Protein AF-A0A3D5C4G2-F1 (afdb_monomer_lite)

pLDDT: mean 91.42, std 6.19, range [54.5, 97.88]

Secondary structure (DSSP, 8-state):
--SPP-GGG-EEPGGG--EE--SEEEEEEE-TTS-EEEEEEE--SS--GGG-EEEEEETTEEEEEETTTEEEEEESPPPSSSPPPEEEEPPPHHHHEETTEETTSTTHHHHHHHHHHHHHHHHT---SS-HHHHHHHHHHHHHHHHHHHHTS--PSSPPSS--HHHHHHHHTTPPPP-GGGGGS-HHHHHHHHHHHHT-

Radius of gyration: 20.37 Å; chains: 1; bounding box: 54×40×52 Å

Foldseek 3Di:
DPDAKALVQWAQAAQRPGIDGDQWFWDWDADPVRDIDIDTRHDDPDDDLQVDWDWDDDPQWIWICGSVQWIWTFGGDDDPDDDRDTDTDDDDCVGQQAPNAGSPDDCSVVVNVVVQVVVCVVVVHADPPHVVVVLVVVQRVQQRLQCSLVVHHDDPPDDDDDRSSVVSCVVVVHDHHDNVLHHDDCVRNVVVSCVVVVD

Structure (mmCIF, N/CA/C/O backbone):
data_AF-A0A3D5C4G2-F1
#
_entry.id   AF-A0A3D5C4G2-F1
#
loop_
_atom_site.group_PDB
_atom_site.id
_atom_site.type_symbol
_atom_site.label_atom_id
_atom_site.label_alt_id
_atom_site.label_comp_id
_atom_site.label_asym_id
_atom_site.label_entity_id
_atom_site.label_seq_id
_atom_site.pdbx_PDB_ins_code
_atom_site.Cartn_x
_atom_site.Cartn_y
_atom_site.Cartn_z
_atom_site.occupancy
_atom_site.B_iso_or_equiv
_atom_site.auth_seq_id
_atom_site.auth_comp_id
_atom_site.auth_asym_id
_atom_site.auth_atom_id
_atom_site.pdbx_PDB_model_num
ATOM 1 N N . GLY A 1 1 ? -0.147 5.899 22.467 1.00 54.50 1 GLY A N 1
ATOM 2 C CA . GLY A 1 1 ? 0.283 4.767 21.621 1.00 54.50 1 GLY A CA 1
ATOM 3 C C . GLY A 1 1 ? 0.498 3.528 22.468 1.00 54.50 1 GLY A C 1
ATOM 4 O O . GLY A 1 1 ? 0.959 3.665 23.593 1.00 54.50 1 GLY A O 1
ATOM 5 N N . GLY A 1 2 ? 0.132 2.349 21.962 1.00 74.81 2 GLY A N 1
ATOM 6 C CA . GLY A 1 2 ? 0.386 1.066 22.638 1.00 74.81 2 GLY A CA 1
ATOM 7 C C . GLY A 1 2 ? -0.850 0.249 23.022 1.00 74.81 2 GLY A C 1
ATOM 8 O O . GLY A 1 2 ? -0.692 -0.837 23.569 1.00 74.81 2 GLY A O 1
ATOM 9 N N . ARG A 1 3 ? -2.069 0.726 22.733 1.00 89.19 3 ARG A N 1
ATOM 10 C CA . ARG A 1 3 ? -3.275 -0.111 22.822 1.00 89.19 3 ARG A CA 1
ATOM 11 C C . ARG A 1 3 ? -3.668 -0.636 21.436 1.00 89.19 3 ARG A C 1
ATOM 13 O O . ARG A 1 3 ? -3.485 0.106 20.470 1.00 89.19 3 ARG A O 1
ATOM 20 N N . PRO A 1 4 ? -4.219 -1.857 21.332 1.00 91.50 4 PRO A N 1
ATOM 21 C CA . PRO A 1 4 ? -4.800 -2.345 20.087 1.00 91.50 4 PRO A CA 1
ATOM 22 C C . PRO A 1 4 ? -5.893 -1.407 19.562 1.00 91.50 4 PRO A C 1
ATOM 24 O O . PRO A 1 4 ? -6.655 -0.827 20.343 1.00 91.50 4 PRO A O 1
ATOM 27 N N . THR A 1 5 ? -5.969 -1.290 18.238 1.00 93.75 5 THR A N 1
ATOM 28 C CA . THR A 1 5 ? -7.079 -0.633 17.540 1.00 93.75 5 THR A CA 1
ATOM 29 C C . THR A 1 5 ? -8.385 -1.367 17.845 1.00 93.75 5 THR A C 1
ATOM 31 O O . THR A 1 5 ? -8.439 -2.596 17.835 1.00 93.75 5 THR A O 1
ATOM 34 N N . THR A 1 6 ? -9.442 -0.618 18.115 1.00 95.00 6 THR A N 1
ATOM 35 C CA . THR A 1 6 ? -10.789 -1.110 18.428 1.00 95.00 6 THR A CA 1
ATOM 36 C C . THR A 1 6 ? -11.801 -0.544 17.432 1.00 95.00 6 THR A C 1
ATOM 38 O O . THR A 1 6 ? -11.488 0.428 16.745 1.00 95.00 6 THR A O 1
ATOM 41 N N . PRO A 1 7 ? -13.030 -1.084 17.350 1.00 96.56 7 PRO A N 1
ATOM 42 C CA . PRO A 1 7 ? -14.035 -0.536 16.439 1.00 96.56 7 PRO A CA 1
ATOM 43 C C . PRO A 1 7 ? -14.383 0.939 16.701 1.00 96.56 7 PRO A C 1
ATOM 45 O O . PRO A 1 7 ? -14.661 1.672 15.763 1.00 96.56 7 PRO A O 1
ATOM 48 N N . SER A 1 8 ? -14.273 1.423 17.944 1.00 94.75 8 SER A N 1
ATOM 49 C CA . SER A 1 8 ? -14.443 2.850 18.270 1.00 94.75 8 SER A CA 1
ATOM 50 C C . SER A 1 8 ? -13.326 3.761 17.744 1.00 94.75 8 SER A C 1
ATOM 52 O O . SER A 1 8 ? -13.426 4.982 17.844 1.00 94.75 8 SER A O 1
ATOM 54 N N . ASP A 1 9 ? -12.244 3.189 17.210 1.00 94.69 9 ASP A N 1
ATOM 55 C CA . ASP A 1 9 ? -11.166 3.947 16.576 1.00 94.69 9 ASP A CA 1
ATOM 56 C C . ASP A 1 9 ? -11.394 4.185 15.085 1.00 94.69 9 ASP A C 1
ATOM 58 O O . ASP A 1 9 ? -10.654 4.976 14.501 1.00 94.69 9 ASP A O 1
ATOM 62 N N . ILE A 1 10 ? -12.389 3.518 14.493 1.00 96.19 10 ILE A N 1
ATOM 63 C CA . ILE A 1 10 ? -12.728 3.626 13.077 1.00 96.19 10 ILE A CA 1
ATOM 64 C C . ILE A 1 10 ? -13.315 5.011 12.806 1.00 96.19 10 ILE A C 1
ATOM 66 O O . ILE A 1 10 ? -14.236 5.458 13.492 1.00 96.19 10 ILE A O 1
ATOM 70 N N . VAL A 1 11 ? -12.783 5.681 11.789 1.00 95.75 11 VAL A N 1
ATOM 71 C CA . VAL A 1 11 ? -13.214 7.014 11.360 1.00 95.75 11 VAL A CA 1
ATOM 72 C C . VAL A 1 11 ? -13.246 7.101 9.844 1.00 95.75 11 VAL A C 1
ATOM 74 O O . VAL A 1 11 ? -12.581 6.336 9.152 1.00 95.75 11 VAL A O 1
ATOM 77 N N . GLU A 1 12 ? -13.991 8.073 9.332 1.00 96.69 12 GLU A N 1
ATOM 78 C CA . GLU A 1 12 ? -13.927 8.440 7.924 1.00 96.69 12 GLU A CA 1
ATOM 79 C C . GLU A 1 12 ? -12.629 9.227 7.658 1.00 96.69 12 GLU A C 1
ATOM 81 O O . GLU A 1 12 ? -12.345 10.248 8.307 1.00 96.69 12 GLU A O 1
ATOM 86 N N . GLY A 1 13 ? -11.810 8.715 6.740 1.00 95.19 13 GLY A N 1
ATOM 87 C CA . GLY A 1 13 ? -10.544 9.310 6.326 1.00 95.19 13 GLY A CA 1
ATOM 88 C C . GLY A 1 13 ? -10.740 10.538 5.430 1.00 95.19 13 GLY A C 1
ATOM 89 O O . GLY A 1 13 ? -11.779 10.672 4.789 1.00 95.19 13 GLY A O 1
ATOM 90 N N . PRO A 1 14 ? -9.753 11.449 5.361 1.00 95.69 14 PRO A N 1
ATOM 91 C CA . PRO A 1 14 ? -9.846 12.648 4.528 1.00 95.69 14 PRO A CA 1
ATOM 92 C C . PRO A 1 14 ? -9.814 12.298 3.034 1.00 95.69 14 PRO A C 1
ATOM 94 O O . PRO A 1 14 ? -9.476 11.178 2.659 1.00 95.69 14 PRO A O 1
ATOM 97 N N . TYR A 1 15 ? -10.108 13.272 2.170 1.00 94.00 15 TYR A N 1
ATOM 98 C CA . TYR A 1 15 ? -10.053 13.126 0.704 1.00 94.00 15 TYR A CA 1
ATOM 99 C C . TYR A 1 15 ? -10.904 11.986 0.115 1.00 94.00 15 TYR A C 1
ATOM 101 O O . TYR A 1 15 ? -10.606 11.502 -0.977 1.00 94.00 15 TYR A O 1
ATOM 109 N N . GLY A 1 16 ? -11.948 11.538 0.811 1.00 93.12 16 GLY A N 1
ATOM 110 C CA . GLY A 1 16 ? -12.748 10.401 0.354 1.00 93.12 16 GLY A CA 1
ATOM 111 C C . GLY A 1 16 ? -12.022 9.057 0.421 1.00 93.12 16 GLY A C 1
ATOM 112 O O . GLY A 1 16 ? -12.381 8.149 -0.322 1.00 93.12 16 GLY A O 1
ATOM 113 N N . PHE A 1 17 ? -11.015 8.907 1.289 1.00 91.31 17 PHE A N 1
ATOM 114 C CA . PHE A 1 17 ? -10.296 7.637 1.469 1.00 91.31 17 PHE A CA 1
ATOM 115 C C . PHE A 1 17 ? -11.156 6.503 2.045 1.00 91.31 17 PHE A C 1
ATOM 117 O O . PHE A 1 17 ? -10.719 5.354 2.035 1.00 91.31 17 PHE A O 1
ATOM 124 N N . GLY A 1 18 ? -12.369 6.798 2.514 1.00 94.06 18 GLY A N 1
ATOM 125 C CA . GLY A 1 18 ? -13.241 5.820 3.147 1.00 94.06 18 GLY A CA 1
ATOM 126 C C . GLY A 1 18 ? -12.872 5.587 4.609 1.00 94.06 18 GLY A C 1
ATOM 127 O O . GLY A 1 18 ? -12.157 6.374 5.236 1.00 94.06 18 GLY A O 1
ATOM 128 N N . LEU A 1 19 ? -13.364 4.480 5.162 1.00 95.88 19 LEU A N 1
ATOM 129 C CA . LEU A 1 19 ? -13.107 4.116 6.549 1.00 95.88 19 LEU A CA 1
ATOM 130 C C . LEU A 1 19 ? -11.636 3.756 6.753 1.00 95.88 19 LEU A C 1
ATOM 132 O O . LEU A 1 19 ? -11.076 2.937 6.027 1.00 95.88 19 LEU A O 1
ATOM 136 N N . ILE A 1 20 ? -11.041 4.311 7.803 1.00 94.69 20 ILE A N 1
ATOM 137 C CA . ILE A 1 20 ? -9.679 4.006 8.236 1.00 94.69 20 ILE A CA 1
ATOM 138 C C . ILE A 1 20 ? -9.654 3.718 9.735 1.00 94.69 20 ILE A C 1
ATOM 140 O O . ILE A 1 20 ? -10.505 4.186 10.496 1.00 94.69 20 ILE A O 1
ATOM 144 N N . ALA A 1 21 ? -8.662 2.945 10.173 1.00 93.81 21 ALA A N 1
ATOM 145 C CA . ALA A 1 21 ? -8.437 2.676 11.585 1.00 93.81 21 ALA A CA 1
ATOM 146 C C . ALA A 1 21 ? -6.974 2.337 11.865 1.00 93.81 21 ALA A C 1
ATOM 148 O O . ALA A 1 21 ? -6.358 1.546 11.146 1.00 93.81 21 ALA A O 1
ATOM 149 N N . GLY A 1 22 ? -6.466 2.868 12.976 1.00 90.00 22 GLY A N 1
ATOM 150 C CA . GLY A 1 22 ? -5.092 2.660 13.412 1.00 90.00 22 GLY A CA 1
ATOM 151 C C . GLY A 1 22 ? -4.093 3.584 12.713 1.00 90.00 22 GLY A C 1
ATOM 152 O O . GLY A 1 22 ? -4.253 3.986 11.569 1.00 90.00 22 GLY A O 1
ATOM 153 N N . GLU A 1 23 ? -3.037 3.917 13.444 1.00 88.19 23 GLU A N 1
ATOM 154 C CA . GLU A 1 23 ? -1.950 4.802 13.000 1.00 88.19 23 GLU A CA 1
ATOM 155 C C . GLU A 1 23 ? -0.581 4.095 13.029 1.00 88.19 23 GLU A C 1
ATOM 157 O O . GLU A 1 23 ? 0.443 4.687 12.707 1.00 88.19 23 GLU A O 1
ATOM 162 N N . ASN A 1 24 ? -0.558 2.824 13.444 1.00 91.62 24 ASN A N 1
ATOM 163 C CA . ASN A 1 24 ? 0.613 1.953 13.447 1.00 91.62 24 ASN A CA 1
ATOM 164 C C . ASN A 1 24 ? 0.179 0.548 13.027 1.00 91.62 24 ASN A C 1
ATOM 166 O O . ASN A 1 24 ? -0.276 -0.237 13.858 1.00 91.62 24 ASN A O 1
ATOM 170 N N . ILE A 1 25 ? 0.271 0.263 11.732 1.00 93.44 25 ILE A N 1
ATOM 171 C CA . ILE A 1 25 ? -0.125 -1.013 11.136 1.00 93.44 25 ILE A CA 1
ATOM 172 C C . ILE A 1 25 ? 1.141 -1.785 10.774 1.00 93.44 25 ILE A C 1
ATOM 174 O O . ILE A 1 25 ? 2.012 -1.258 10.086 1.00 93.44 25 ILE A O 1
ATOM 178 N N . SER A 1 26 ? 1.222 -3.035 11.222 1.00 95.56 26 SER A N 1
ATOM 179 C CA . SER A 1 26 ? 2.202 -4.015 10.756 1.00 95.56 26 SER A CA 1
ATOM 180 C C . SER A 1 26 ? 1.443 -5.240 10.271 1.00 95.56 26 SER A C 1
ATOM 182 O O . SER A 1 26 ? 0.673 -5.823 11.034 1.00 95.56 26 SER A O 1
ATOM 184 N N . ALA A 1 27 ? 1.654 -5.623 9.017 1.00 97.06 27 ALA A N 1
ATOM 185 C CA . ALA A 1 27 ? 1.026 -6.785 8.402 1.00 97.06 27 ALA A CA 1
ATOM 186 C C . ALA A 1 27 ? 2.086 -7.688 7.768 1.00 97.06 27 ALA A C 1
ATOM 188 O O . ALA A 1 27 ? 3.071 -7.207 7.204 1.00 97.06 27 ALA A O 1
ATOM 189 N N . ILE A 1 28 ? 1.871 -8.998 7.871 1.00 97.88 28 ILE A N 1
ATOM 190 C CA . ILE A 1 28 ? 2.697 -10.020 7.230 1.00 97.88 28 ILE A CA 1
ATOM 191 C C . ILE A 1 28 ? 1.797 -10.767 6.254 1.00 97.88 28 ILE A C 1
ATOM 193 O O . ILE A 1 28 ? 0.752 -11.280 6.653 1.00 97.88 28 ILE A O 1
ATOM 197 N N . TYR 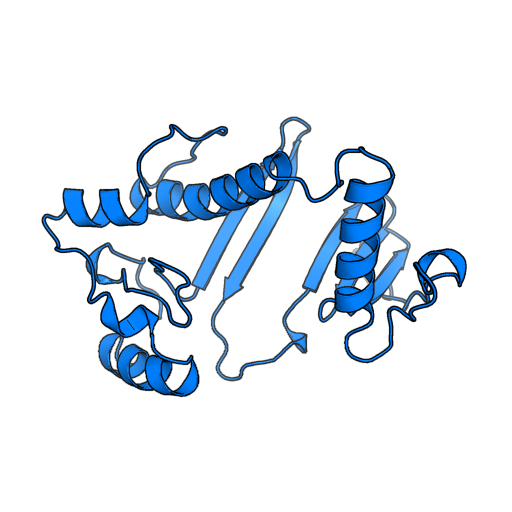A 1 29 ? 2.217 -10.834 4.997 1.00 97.69 29 TYR A N 1
ATOM 198 C CA . TYR A 1 29 ? 1.550 -11.591 3.945 1.00 97.69 29 TYR A CA 1
ATOM 199 C C . TYR A 1 29 ? 2.456 -12.736 3.510 1.00 97.69 29 TYR A C 1
ATOM 201 O O . TYR A 1 29 ? 3.649 -12.529 3.292 1.00 97.69 29 TYR A O 1
ATOM 209 N N . GLU A 1 30 ? 1.885 -13.928 3.387 1.00 96.81 30 GLU A N 1
ATOM 210 C CA . GLU A 1 30 ? 2.545 -15.122 2.860 1.00 96.81 30 GLU A CA 1
ATOM 211 C C . GLU A 1 30 ? 1.975 -15.408 1.468 1.00 96.81 30 GLU A C 1
ATOM 213 O O . GLU A 1 30 ? 0.756 -15.408 1.289 1.00 96.81 30 GLU A O 1
ATOM 218 N N . PHE A 1 31 ? 2.855 -15.630 0.497 1.00 95.06 31 PHE A N 1
ATOM 219 C CA . PHE A 1 31 ? 2.503 -16.022 -0.865 1.00 95.06 31 PHE A CA 1
ATOM 220 C C . PHE A 1 31 ? 2.613 -17.545 -1.017 1.00 95.06 31 PHE A C 1
ATOM 222 O O . PHE A 1 31 ? 3.379 -18.192 -0.303 1.00 95.06 31 PHE A O 1
ATOM 229 N N . ASP A 1 32 ? 1.892 -18.119 -1.985 1.00 94.25 32 ASP A N 1
ATOM 230 C CA . ASP A 1 32 ? 1.804 -19.576 -2.208 1.00 94.25 32 ASP A CA 1
ATOM 231 C C . ASP A 1 32 ? 3.160 -20.267 -2.453 1.00 94.25 32 ASP A C 1
ATOM 233 O O . ASP A 1 32 ? 3.300 -21.480 -2.295 1.00 94.25 32 ASP A O 1
ATOM 237 N N . ASP A 1 33 ? 4.171 -19.498 -2.844 1.00 95.12 33 ASP A N 1
ATOM 238 C CA . ASP A 1 33 ? 5.537 -19.948 -3.105 1.00 95.12 33 ASP A CA 1
ATOM 239 C C . ASP A 1 33 ? 6.484 -19.794 -1.896 1.00 95.12 33 ASP A C 1
ATOM 241 O O . ASP A 1 33 ? 7.696 -19.991 -2.025 1.00 95.12 33 ASP A O 1
ATOM 245 N N . GLY A 1 34 ? 5.945 -19.445 -0.725 1.00 93.81 34 GLY A N 1
ATOM 246 C CA . GLY A 1 34 ? 6.683 -19.263 0.526 1.00 93.81 34 GLY A CA 1
ATOM 247 C C . GLY A 1 34 ? 7.379 -17.906 0.664 1.00 93.81 34 GLY A C 1
ATOM 248 O O . GLY A 1 34 ? 8.086 -17.676 1.654 1.00 93.81 34 GLY A O 1
ATOM 249 N N . ARG A 1 35 ? 7.211 -16.986 -0.295 1.00 95.75 35 ARG A N 1
ATOM 250 C CA . ARG A 1 35 ? 7.675 -15.601 -0.147 1.00 95.75 35 ARG A CA 1
ATOM 251 C C . ARG A 1 35 ? 6.817 -14.866 0.875 1.00 95.75 35 ARG A C 1
ATOM 253 O O . ARG A 1 35 ? 5.643 -15.165 1.064 1.00 95.75 35 ARG A O 1
ATOM 260 N N . HIS A 1 36 ? 7.423 -13.878 1.524 1.00 96.50 36 HIS A N 1
ATOM 261 C CA . HIS A 1 36 ? 6.757 -13.060 2.528 1.00 96.50 36 HIS A CA 1
ATOM 262 C C . HIS A 1 36 ? 6.882 -11.581 2.179 1.00 96.50 36 HIS A C 1
ATOM 264 O O . HIS A 1 36 ? 7.959 -11.124 1.790 1.00 96.50 36 HIS A O 1
ATOM 270 N N . ALA A 1 37 ? 5.803 -10.829 2.377 1.00 96.62 37 ALA A N 1
ATOM 271 C CA . ALA A 1 37 ? 5.830 -9.373 2.395 1.00 96.62 37 ALA A CA 1
ATOM 272 C C . ALA A 1 37 ? 5.526 -8.869 3.805 1.00 96.62 37 ALA A C 1
ATOM 274 O O . ALA A 1 37 ? 4.573 -9.307 4.448 1.00 96.62 37 ALA A O 1
ATOM 275 N N . PHE A 1 38 ? 6.332 -7.917 4.263 1.00 97.25 38 PHE A N 1
ATOM 276 C CA . PHE A 1 38 ? 6.135 -7.207 5.520 1.00 97.25 38 PHE A CA 1
ATOM 277 C C . PHE A 1 38 ? 5.750 -5.771 5.176 1.00 97.25 38 PHE A C 1
ATOM 279 O O . PHE A 1 38 ? 6.530 -5.062 4.541 1.00 97.25 38 PHE A O 1
ATOM 286 N N . ALA A 1 39 ? 4.543 -5.360 5.554 1.00 96.06 39 ALA A N 1
ATOM 287 C CA . ALA A 1 39 ? 4.046 -4.010 5.322 1.00 96.06 39 ALA A CA 1
ATOM 288 C C . ALA A 1 39 ? 3.951 -3.255 6.649 1.00 96.06 39 ALA A C 1
ATOM 290 O O . ALA A 1 39 ? 3.315 -3.729 7.593 1.00 96.06 39 ALA A O 1
ATOM 291 N N . GLU A 1 40 ? 4.568 -2.076 6.708 1.00 95.00 40 GLU A N 1
ATOM 292 C CA . GLU A 1 40 ? 4.609 -1.230 7.900 1.00 95.00 40 GLU A CA 1
ATOM 293 C C . GLU A 1 40 ? 4.141 0.188 7.567 1.00 95.00 40 GLU A C 1
ATOM 295 O O . GLU A 1 40 ? 4.757 0.901 6.776 1.00 95.00 40 GLU A O 1
ATOM 300 N N . PHE A 1 41 ? 3.059 0.612 8.216 1.00 92.00 41 PHE A N 1
ATOM 301 C CA . PHE A 1 41 ? 2.508 1.961 8.123 1.00 92.00 41 PHE A CA 1
ATOM 302 C C . PHE A 1 41 ? 2.466 2.552 9.526 1.00 92.00 41 PHE A C 1
ATOM 304 O O . PHE A 1 41 ? 1.492 2.384 10.261 1.00 92.00 41 PHE A O 1
ATOM 311 N N . HIS A 1 42 ? 3.565 3.181 9.940 1.00 90.94 42 HIS A N 1
ATOM 312 C CA . HIS A 1 42 ? 3.721 3.705 11.298 1.00 90.94 42 HIS A CA 1
ATOM 313 C C . HIS A 1 42 ? 3.771 5.221 11.301 1.00 90.94 42 HIS A C 1
ATOM 315 O O . HIS A 1 42 ? 4.580 5.835 10.596 1.00 90.94 42 HIS A O 1
ATOM 321 N N . ARG A 1 43 ? 2.941 5.826 12.149 1.00 86.00 43 ARG A N 1
ATOM 322 C CA . ARG A 1 43 ? 2.945 7.263 12.386 1.00 86.00 43 ARG A CA 1
ATOM 323 C C . ARG A 1 43 ? 4.316 7.705 12.882 1.00 86.00 43 ARG A C 1
ATOM 325 O O . ARG A 1 43 ? 4.917 7.116 13.780 1.00 86.00 43 ARG A O 1
ATOM 332 N N . ARG A 1 44 ? 4.781 8.814 12.318 1.00 85.81 44 ARG A N 1
ATOM 333 C CA . ARG A 1 44 ? 5.977 9.536 12.753 1.00 85.81 44 ARG A CA 1
ATOM 334 C C . ARG A 1 44 ? 5.576 10.904 13.295 1.00 85.81 44 ARG A C 1
ATOM 336 O O . ARG A 1 44 ? 4.489 11.398 13.002 1.00 85.81 44 ARG A O 1
ATOM 343 N N . SER A 1 45 ? 6.454 11.506 14.094 1.00 82.94 45 SER A N 1
ATOM 344 C CA . SER A 1 45 ? 6.270 12.878 14.583 1.00 82.94 45 SER A CA 1
ATOM 345 C C . SER A 1 45 ? 6.267 13.898 13.445 1.00 82.94 45 SER A C 1
ATOM 347 O O . SER A 1 45 ? 5.607 14.924 13.548 1.00 82.94 45 SER A O 1
ATOM 349 N N . GLU A 1 46 ? 6.978 13.595 12.357 1.00 83.44 46 GLU A N 1
ATOM 350 C CA . GLU A 1 46 ? 7.108 14.454 11.187 1.00 83.44 46 GLU A CA 1
ATOM 351 C C . GLU A 1 46 ? 6.807 13.664 9.905 1.00 83.44 46 GLU A C 1
ATOM 353 O O . GLU A 1 46 ? 7.334 12.556 9.730 1.00 83.44 46 GLU A O 1
ATOM 358 N N . PRO A 1 47 ? 5.978 14.205 8.993 1.00 80.12 47 PRO A N 1
ATOM 359 C CA . PRO A 1 47 ? 5.758 13.601 7.688 1.00 80.12 47 PRO A CA 1
ATOM 360 C C . PRO A 1 47 ? 7.018 13.738 6.826 1.00 80.12 47 PRO A C 1
ATOM 362 O O . PRO A 1 47 ? 7.592 14.819 6.712 1.00 80.12 47 PRO A O 1
ATOM 365 N N . SER A 1 48 ? 7.444 12.648 6.189 1.00 84.44 48 SER A N 1
ATOM 366 C CA . SER A 1 48 ? 8.562 12.674 5.243 1.00 84.44 48 SER A CA 1
ATOM 367 C C . SER A 1 48 ? 8.474 11.520 4.252 1.00 84.44 48 SER A C 1
ATOM 369 O O . SER A 1 48 ? 8.249 10.372 4.638 1.00 84.44 48 SER A O 1
ATOM 371 N N . SER A 1 49 ? 8.713 11.819 2.974 1.00 82.94 49 SER A N 1
ATOM 372 C CA . SER A 1 49 ? 8.870 10.809 1.923 1.00 82.94 49 SER A CA 1
ATOM 373 C C . SER A 1 49 ? 10.138 9.972 2.100 1.00 82.94 49 SER A C 1
ATOM 375 O O . SER A 1 49 ? 10.208 8.863 1.583 1.00 82.94 49 SER A O 1
ATOM 377 N N . GLY A 1 50 ? 11.113 10.448 2.884 1.00 87.62 50 GLY A N 1
ATOM 378 C CA . GLY A 1 50 ? 12.334 9.707 3.203 1.00 87.62 50 GLY A CA 1
ATOM 379 C C . GLY A 1 50 ? 12.106 8.460 4.063 1.00 87.62 50 GLY A C 1
ATOM 380 O O . GLY A 1 50 ? 13.029 7.665 4.229 1.00 87.62 50 GLY A O 1
ATOM 381 N N . TRP A 1 51 ? 10.896 8.267 4.598 1.00 87.75 51 TRP A N 1
ATOM 382 C CA . TRP A 1 51 ? 10.501 7.038 5.291 1.00 87.75 51 TRP A CA 1
ATOM 383 C C . TRP A 1 51 ? 9.853 6.008 4.366 1.00 87.75 51 TRP A C 1
ATOM 385 O O . TRP A 1 51 ? 9.755 4.842 4.742 1.00 87.75 51 TRP A O 1
ATOM 395 N N . VAL A 1 52 ? 9.441 6.408 3.162 1.00 90.94 52 VAL A N 1
ATOM 396 C CA . VAL A 1 52 ? 8.778 5.523 2.203 1.00 90.94 52 VAL A CA 1
ATOM 397 C C . VAL A 1 52 ? 9.836 4.709 1.478 1.00 90.94 52 VAL A C 1
ATOM 399 O O . VAL A 1 52 ? 10.707 5.265 0.809 1.00 90.94 52 VAL A O 1
ATOM 402 N N . HIS A 1 53 ? 9.775 3.391 1.620 1.00 93.50 53 HIS A N 1
ATOM 403 C CA . HIS A 1 53 ? 10.660 2.499 0.894 1.00 93.50 53 HIS A CA 1
ATOM 404 C C . HIS A 1 53 ? 10.029 1.131 0.666 1.00 93.50 53 HIS A C 1
ATOM 406 O O . HIS A 1 53 ? 9.320 0.614 1.526 1.00 93.50 53 HIS A O 1
ATOM 412 N N . VAL A 1 54 ? 10.353 0.526 -0.474 1.00 95.81 54 VAL A N 1
ATOM 413 C CA . VAL A 1 54 ? 10.076 -0.885 -0.760 1.00 95.81 54 VAL A CA 1
ATOM 414 C C . VAL A 1 54 ? 11.411 -1.603 -0.833 1.00 95.81 54 VAL A C 1
ATOM 416 O O . VAL A 1 54 ? 12.283 -1.201 -1.603 1.00 95.81 54 VAL A O 1
ATOM 419 N N . LYS A 1 55 ? 11.583 -2.654 -0.029 1.00 95.50 55 LYS A N 1
ATOM 420 C CA . LYS A 1 55 ? 12.790 -3.485 -0.031 1.00 95.50 55 LYS A CA 1
ATOM 421 C C . LYS A 1 55 ? 12.449 -4.898 -0.468 1.00 95.50 55 LYS A C 1
ATOM 423 O O . LYS A 1 55 ? 11.531 -5.506 0.073 1.00 95.50 55 LYS A O 1
ATOM 428 N N . ILE A 1 56 ? 13.220 -5.415 -1.416 1.00 95.81 56 ILE A N 1
ATOM 429 C CA . ILE A 1 56 ? 13.093 -6.781 -1.924 1.00 95.81 56 ILE A CA 1
ATOM 430 C C . ILE A 1 56 ? 14.409 -7.488 -1.640 1.00 95.81 56 ILE A C 1
ATOM 432 O O . ILE A 1 56 ? 15.461 -7.033 -2.085 1.00 95.81 56 ILE A O 1
ATOM 436 N N . TYR A 1 57 ? 14.350 -8.591 -0.902 1.00 94.44 57 TYR A N 1
ATOM 437 C CA . TYR A 1 57 ? 15.514 -9.396 -0.547 1.00 94.44 57 TYR A CA 1
ATOM 438 C C . TYR A 1 57 ? 15.508 -10.691 -1.355 1.00 94.44 57 TYR A C 1
ATOM 440 O O . TYR A 1 57 ? 14.496 -11.390 -1.408 1.00 94.44 57 TYR A O 1
ATOM 448 N N . GLY A 1 58 ? 16.639 -10.998 -1.983 1.00 92.75 58 GLY A N 1
ATOM 449 C CA . GLY A 1 58 ? 16.867 -12.233 -2.724 1.00 92.75 58 GLY A CA 1
ATOM 450 C C . GLY A 1 58 ? 18.107 -12.967 -2.223 1.00 92.75 58 GLY A C 1
ATOM 451 O O . GLY A 1 58 ? 18.793 -12.527 -1.302 1.00 92.75 58 GLY A O 1
ATOM 452 N N . GLU A 1 59 ? 18.416 -14.096 -2.856 1.00 91.00 59 GLU A N 1
ATOM 453 C CA . GLU A 1 59 ? 19.553 -14.939 -2.460 1.00 91.00 59 GLU A CA 1
ATOM 454 C C . GLU A 1 59 ? 20.918 -14.279 -2.707 1.00 91.00 59 GLU A C 1
ATOM 456 O O . GLU A 1 59 ? 21.880 -14.574 -1.994 1.00 91.00 59 GLU A O 1
ATOM 461 N N . ASP A 1 60 ? 20.999 -13.373 -3.685 1.00 92.31 60 ASP A N 1
ATOM 462 C CA . ASP A 1 60 ? 22.250 -12.754 -4.144 1.00 92.31 60 ASP A CA 1
ATOM 463 C C . ASP A 1 60 ? 22.363 -11.263 -3.796 1.00 92.31 60 ASP A C 1
ATOM 465 O O . ASP A 1 60 ? 23.328 -10.594 -4.177 1.00 92.31 60 ASP A O 1
ATOM 469 N N . GLY A 1 61 ? 21.387 -10.712 -3.075 1.00 94.06 61 GLY A N 1
ATOM 470 C CA . GLY A 1 61 ? 21.365 -9.287 -2.782 1.00 94.06 61 GLY A CA 1
ATOM 471 C C . GLY A 1 61 ? 19.996 -8.752 -2.402 1.00 94.06 61 GLY A C 1
ATOM 472 O O . GLY A 1 61 ? 19.093 -9.494 -2.018 1.00 94.06 61 GLY A O 1
ATOM 473 N N . ALA A 1 62 ? 19.855 -7.435 -2.503 1.00 95.06 62 ALA A N 1
ATOM 474 C CA . ALA A 1 62 ? 18.601 -6.751 -2.238 1.00 95.06 62 ALA A CA 1
ATOM 475 C C . ALA A 1 62 ? 18.424 -5.510 -3.123 1.00 95.06 62 ALA A C 1
ATOM 477 O O . ALA A 1 62 ? 19.396 -4.884 -3.550 1.00 95.06 62 ALA A O 1
ATOM 478 N N . LEU A 1 63 ? 17.166 -5.150 -3.366 1.00 96.06 63 LEU A N 1
ATOM 479 C CA . LEU A 1 63 ? 16.748 -3.911 -4.018 1.00 96.06 63 LEU A CA 1
ATOM 480 C C . LEU A 1 63 ? 16.037 -3.026 -2.996 1.00 96.06 63 LEU A C 1
ATOM 482 O O . LEU A 1 63 ? 15.323 -3.529 -2.129 1.00 96.06 63 LEU A O 1
ATOM 486 N N . CYS A 1 64 ? 16.208 -1.714 -3.112 1.00 96.19 64 CYS A N 1
ATOM 487 C CA . CYS A 1 64 ? 15.486 -0.730 -2.318 1.00 96.19 64 CYS A CA 1
ATOM 488 C C . CYS A 1 64 ? 15.011 0.397 -3.233 1.00 96.19 64 CYS A C 1
ATOM 490 O O . CYS A 1 64 ? 15.828 1.171 -3.729 1.00 96.19 64 CYS A O 1
ATOM 492 N N . LEU A 1 65 ? 13.698 0.496 -3.435 1.00 94.75 65 LEU A N 1
ATOM 493 C CA . LEU A 1 65 ? 13.077 1.689 -3.998 1.00 94.75 65 LEU A CA 1
ATOM 494 C C . LEU A 1 65 ? 12.868 2.674 -2.848 1.00 94.75 65 LEU A C 1
ATOM 496 O O . LEU A 1 65 ? 11.926 2.542 -2.067 1.00 94.75 65 LEU A O 1
ATOM 500 N N . TYR A 1 66 ? 13.792 3.614 -2.707 1.00 93.25 66 TYR A N 1
ATOM 501 C CA . TYR A 1 66 ? 13.760 4.672 -1.706 1.00 93.25 66 TYR A CA 1
ATOM 502 C C . TYR A 1 66 ? 12.893 5.829 -2.194 1.00 93.25 66 TYR A C 1
ATOM 504 O O . TYR A 1 66 ? 12.880 6.099 -3.390 1.00 93.25 66 TYR A O 1
ATOM 512 N N . ASN A 1 67 ? 12.156 6.478 -1.285 1.00 90.00 67 ASN A N 1
ATOM 513 C CA . ASN A 1 67 ? 11.283 7.638 -1.518 1.00 90.00 67 ASN A CA 1
ATOM 514 C C . ASN A 1 67 ? 10.331 7.525 -2.728 1.00 90.00 67 ASN A C 1
ATOM 516 O O . ASN A 1 67 ? 9.857 8.536 -3.244 1.00 90.00 67 ASN A O 1
ATOM 520 N N . SER A 1 68 ? 10.017 6.292 -3.142 1.00 85.38 68 SER A N 1
ATOM 521 C CA . SER A 1 68 ? 9.270 5.954 -4.365 1.00 85.38 68 SER A CA 1
ATOM 522 C C . SER A 1 68 ? 9.919 6.435 -5.672 1.00 85.38 68 SER A C 1
ATOM 524 O O . SER A 1 68 ? 9.227 6.569 -6.676 1.00 85.38 68 SER A O 1
ATOM 526 N N . ARG A 1 69 ? 11.231 6.712 -5.686 1.00 87.69 69 ARG A N 1
ATOM 527 C CA . ARG A 1 69 ? 11.924 7.253 -6.869 1.00 87.69 69 ARG A CA 1
ATOM 528 C C . ARG A 1 69 ? 13.324 6.689 -7.065 1.00 87.69 69 ARG A C 1
ATOM 530 O O . ARG A 1 69 ? 13.679 6.318 -8.177 1.00 87.69 69 ARG A O 1
ATOM 537 N N . GLU A 1 70 ? 14.147 6.656 -6.027 1.00 91.81 70 GLU A N 1
ATOM 538 C CA . GLU A 1 70 ? 15.554 6.275 -6.167 1.00 91.81 70 GLU A CA 1
ATOM 539 C C . GLU A 1 70 ? 15.735 4.770 -5.976 1.00 91.81 70 GLU A C 1
ATOM 541 O O . GLU A 1 70 ? 15.338 4.214 -4.953 1.00 91.81 70 GLU A O 1
ATOM 546 N N . LEU A 1 71 ? 16.361 4.105 -6.949 1.00 94.88 71 LEU A N 1
ATOM 547 C CA . LEU A 1 71 ? 16.674 2.685 -6.856 1.00 94.88 71 LEU A CA 1
ATOM 548 C C . LEU A 1 71 ? 18.075 2.496 -6.274 1.00 94.88 71 LEU A C 1
ATOM 550 O O . LEU A 1 71 ? 19.051 3.062 -6.761 1.00 94.88 71 LEU A O 1
ATOM 554 N N . PHE A 1 72 ? 18.175 1.661 -5.248 1.00 96.12 72 PHE A N 1
ATOM 555 C CA . PHE A 1 72 ? 19.436 1.215 -4.675 1.00 96.12 72 PHE A CA 1
ATOM 556 C C . PHE A 1 72 ? 19.544 -0.301 -4.777 1.00 96.12 72 PHE A C 1
ATOM 558 O O . PHE A 1 72 ? 18.568 -1.023 -4.562 1.00 96.12 72 PHE A O 1
ATOM 565 N N . ILE A 1 73 ? 20.747 -0.779 -5.073 1.00 96.12 73 ILE A N 1
ATOM 566 C CA . ILE A 1 73 ? 21.068 -2.199 -5.170 1.00 96.12 73 ILE A CA 1
ATOM 567 C C . ILE A 1 73 ? 22.151 -2.520 -4.153 1.00 96.12 73 ILE A C 1
ATOM 569 O O . ILE A 1 73 ? 23.182 -1.852 -4.084 1.00 96.12 73 ILE A O 1
ATOM 573 N N . ARG A 1 74 ? 21.924 -3.584 -3.394 1.00 94.00 74 ARG A N 1
ATOM 574 C CA . ARG A 1 74 ? 22.927 -4.227 -2.553 1.00 94.00 74 ARG A CA 1
ATOM 575 C C . ARG A 1 74 ? 23.311 -5.551 -3.194 1.00 94.00 74 ARG A C 1
ATOM 577 O O . ARG A 1 74 ? 22.455 -6.421 -3.348 1.00 94.00 74 ARG A O 1
ATOM 584 N N . ARG A 1 75 ? 24.582 -5.711 -3.562 1.00 93.62 75 ARG A N 1
ATOM 585 C CA . ARG A 1 75 ? 25.112 -6.950 -4.154 1.00 93.62 75 ARG A CA 1
ATOM 586 C C . ARG A 1 75 ? 25.791 -7.779 -3.074 1.00 93.62 75 ARG A C 1
ATOM 588 O O . ARG A 1 75 ? 26.718 -7.290 -2.440 1.00 93.62 75 ARG A O 1
ATOM 595 N N . GLY A 1 76 ? 25.361 -9.023 -2.899 1.00 88.75 76 GLY A N 1
ATOM 596 C CA . GLY A 1 76 ? 25.872 -9.915 -1.862 1.00 88.75 76 GLY A CA 1
ATOM 597 C C . GLY A 1 76 ? 24.922 -10.085 -0.675 1.00 88.75 76 GLY A C 1
ATOM 598 O O . GLY A 1 76 ? 23.974 -9.321 -0.464 1.00 88.75 76 GLY A O 1
ATOM 599 N N . ARG A 1 77 ? 25.180 -11.152 0.082 1.00 83.88 77 ARG A N 1
ATOM 600 C CA . ARG A 1 77 ? 24.418 -11.545 1.274 1.00 83.88 77 ARG A CA 1
ATOM 601 C C . ARG A 1 77 ? 24.871 -10.741 2.485 1.00 83.88 77 ARG A C 1
ATOM 603 O O . ARG A 1 77 ? 25.995 -10.258 2.502 1.00 83.88 77 ARG A O 1
ATOM 610 N N . ASP A 1 78 ? 24.013 -10.644 3.499 1.00 75.38 78 ASP A N 1
ATOM 611 C CA . ASP A 1 78 ? 24.403 -10.061 4.783 1.00 75.38 78 ASP A CA 1
ATOM 612 C C . ASP A 1 78 ? 25.610 -10.809 5.365 1.00 75.38 78 ASP A C 1
ATOM 614 O O . ASP A 1 78 ? 25.612 -12.041 5.461 1.00 75.38 78 ASP A O 1
ATOM 618 N N . GLU A 1 79 ? 26.643 -10.057 5.735 1.00 73.56 79 GLU A N 1
ATOM 619 C CA . GLU A 1 79 ? 27.819 -10.589 6.411 1.00 73.56 79 GLU A CA 1
ATOM 620 C C . GLU A 1 79 ? 27.622 -10.495 7.927 1.00 73.56 79 GLU A C 1
ATOM 622 O O . GLU A 1 79 ? 27.007 -9.567 8.447 1.00 73.56 79 GLU A O 1
ATOM 627 N N . VAL A 1 80 ? 28.155 -11.469 8.669 1.00 73.75 80 VAL A N 1
ATOM 628 C CA . VAL A 1 80 ? 28.090 -11.460 10.144 1.00 73.75 80 VAL A CA 1
ATOM 629 C C . VAL A 1 80 ? 28.875 -10.273 10.725 1.00 73.75 80 VAL A C 1
ATOM 631 O O . VAL A 1 80 ? 28.597 -9.829 11.838 1.00 73.75 80 VAL A O 1
ATOM 634 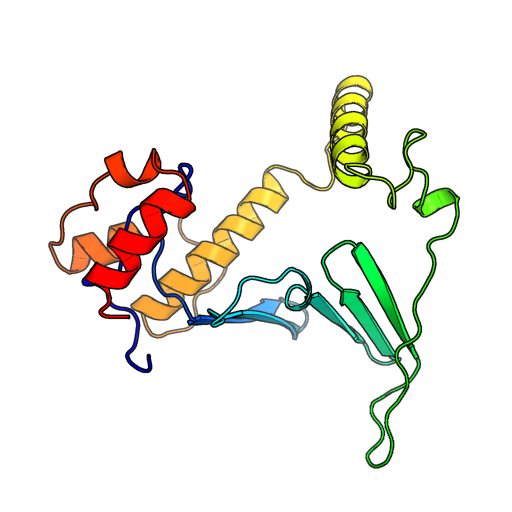N N . VAL A 1 81 ? 29.862 -9.760 9.982 1.00 70.75 81 VAL A N 1
ATOM 635 C CA . VAL A 1 81 ? 30.692 -8.611 10.352 1.00 70.75 81 VAL A CA 1
ATOM 636 C C . VAL A 1 81 ? 30.902 -7.735 9.121 1.00 70.75 81 VAL A C 1
ATOM 638 O O . VAL A 1 81 ? 31.494 -8.195 8.154 1.00 70.75 81 VAL A O 1
ATOM 641 N N . GLY A 1 82 ? 30.501 -6.467 9.210 1.00 65.94 82 G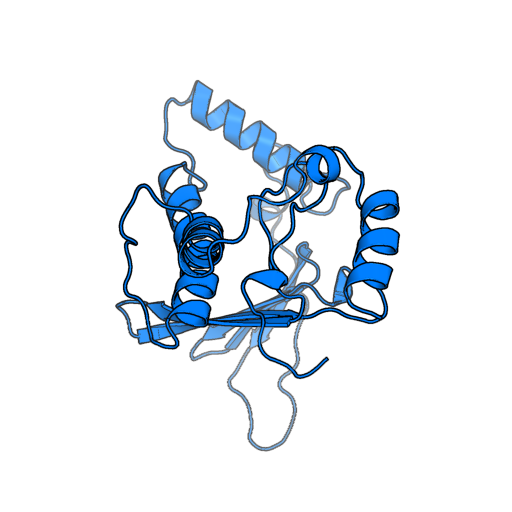LY A N 1
ATOM 642 C CA . GLY A 1 82 ? 30.628 -5.488 8.128 1.00 65.94 82 GLY A CA 1
ATOM 643 C C . GLY A 1 82 ? 29.311 -5.258 7.385 1.00 65.94 82 GLY A C 1
ATOM 644 O O . GLY A 1 82 ? 28.481 -6.155 7.279 1.00 65.94 82 GLY A O 1
ATOM 645 N N . ASP A 1 83 ? 29.123 -4.034 6.890 1.00 77.94 83 ASP A N 1
ATOM 646 C CA . ASP A 1 83 ? 27.959 -3.678 6.080 1.00 77.94 83 ASP A CA 1
ATOM 647 C C . ASP A 1 83 ? 28.264 -3.917 4.600 1.00 77.94 83 ASP A C 1
ATOM 649 O O . ASP A 1 83 ? 29.263 -3.422 4.070 1.00 77.94 83 ASP A O 1
ATOM 653 N N . VAL A 1 84 ? 27.368 -4.621 3.909 1.00 80.50 84 VAL A N 1
ATOM 654 C CA . VAL A 1 84 ? 27.378 -4.654 2.443 1.00 80.50 84 VAL A CA 1
ATOM 655 C C . VAL A 1 84 ? 26.762 -3.346 1.936 1.00 80.50 84 VAL A C 1
ATOM 657 O O . VAL A 1 84 ? 25.616 -3.043 2.291 1.00 80.50 84 VAL A O 1
ATOM 660 N N . PRO A 1 85 ? 27.484 -2.549 1.126 1.00 90.00 85 PRO A N 1
ATOM 661 C CA . PRO A 1 85 ? 27.034 -1.218 0.751 1.00 90.00 85 PRO A CA 1
ATOM 662 C C . PRO A 1 85 ? 25.796 -1.258 -0.148 1.00 90.00 85 PRO A C 1
ATOM 664 O O . PRO A 1 85 ? 25.644 -2.123 -1.013 1.00 90.00 85 PRO A O 1
ATOM 667 N N . TRP A 1 86 ? 24.930 -0.264 0.040 1.00 93.25 86 TRP A N 1
ATOM 668 C CA . TRP A 1 86 ? 23.873 0.070 -0.906 1.00 93.25 86 TRP A CA 1
ATOM 669 C C . TRP A 1 86 ? 24.422 1.045 -1.940 1.00 93.25 86 TRP A C 1
ATOM 671 O O . TRP A 1 86 ? 24.904 2.125 -1.596 1.00 93.25 86 TRP A O 1
ATOM 681 N N . GLU A 1 87 ? 24.320 0.679 -3.209 1.00 95.69 87 GLU A N 1
ATOM 682 C CA . GLU A 1 87 ? 24.766 1.503 -4.326 1.00 95.69 87 GLU A CA 1
ATOM 683 C C . GLU A 1 87 ? 23.549 2.054 -5.054 1.00 95.69 87 GLU A C 1
ATOM 685 O O . GLU A 1 87 ? 22.640 1.302 -5.416 1.00 95.69 87 GLU A O 1
ATOM 690 N N . ARG A 1 88 ? 23.528 3.368 -5.283 1.00 95.88 88 ARG A N 1
ATOM 691 C CA . ARG A 1 88 ? 22.504 3.975 -6.132 1.00 95.88 88 ARG A CA 1
ATOM 692 C C . ARG A 1 88 ? 22.632 3.405 -7.544 1.00 95.88 88 ARG A C 1
ATOM 694 O O . ARG A 1 88 ? 23.729 3.352 -8.099 1.00 95.88 88 ARG A O 1
ATOM 701 N N . PHE A 1 89 ? 21.512 2.976 -8.106 1.00 95.19 89 PHE A N 1
ATOM 702 C CA . PHE A 1 89 ? 21.424 2.450 -9.456 1.00 95.19 89 PHE A CA 1
ATOM 703 C C . PHE A 1 89 ? 20.688 3.447 -10.342 1.00 95.19 89 PHE A C 1
ATOM 705 O O . PHE A 1 89 ? 19.537 3.797 -10.084 1.00 95.19 89 PHE A O 1
ATOM 712 N N . GLU A 1 90 ? 21.371 3.897 -11.387 1.00 94.31 90 GLU A N 1
ATOM 713 C CA . GLU A 1 90 ? 20.776 4.736 -12.420 1.00 94.31 90 GLU A CA 1
ATOM 714 C C . GLU A 1 90 ? 20.087 3.848 -13.451 1.00 94.31 90 GLU A C 1
ATOM 716 O O . GLU A 1 90 ? 20.691 2.906 -13.971 1.00 94.31 90 GLU A O 1
ATOM 721 N N . LEU A 1 91 ? 18.823 4.155 -13.741 1.00 91.75 91 LEU A N 1
ATOM 722 C CA . LEU A 1 91 ? 18.082 3.483 -14.803 1.00 91.75 91 LEU A CA 1
ATOM 723 C C . LEU A 1 91 ? 18.756 3.731 -16.158 1.00 91.75 91 LEU A C 1
ATOM 725 O O . LEU A 1 91 ? 19.223 4.838 -16.438 1.00 91.75 91 LEU A O 1
ATOM 729 N N . ALA A 1 92 ? 18.784 2.701 -17.004 1.00 93.31 92 ALA A N 1
ATOM 730 C CA . ALA A 1 92 ? 19.191 2.856 -18.395 1.00 93.31 92 ALA A CA 1
ATOM 731 C C . ALA A 1 92 ? 18.198 3.766 -19.132 1.00 93.31 92 ALA A C 1
ATOM 733 O O . ALA A 1 92 ? 17.026 3.811 -18.770 1.00 93.31 92 ALA A O 1
ATOM 734 N N . ASP A 1 93 ? 18.628 4.446 -20.200 1.00 92.88 93 ASP A N 1
ATOM 735 C CA . ASP A 1 93 ? 17.758 5.371 -20.947 1.00 92.88 93 ASP A CA 1
ATOM 736 C C . ASP A 1 93 ? 16.464 4.707 -21.443 1.00 92.88 93 ASP A C 1
ATOM 738 O O . ASP A 1 93 ? 15.413 5.342 -21.450 1.00 92.88 93 ASP A O 1
ATOM 742 N N . THR A 1 94 ? 16.520 3.420 -21.801 1.00 90.62 94 THR A N 1
ATOM 743 C CA . THR A 1 94 ? 15.349 2.634 -22.224 1.00 90.62 94 THR A CA 1
ATOM 744 C C . THR A 1 94 ? 14.292 2.495 -21.138 1.00 90.62 94 THR A C 1
ATOM 746 O O . THR A 1 94 ? 13.113 2.402 -21.459 1.00 90.62 94 THR A O 1
ATOM 749 N N . ASP A 1 95 ? 14.717 2.496 -19.876 1.00 88.81 95 ASP A N 1
ATOM 750 C CA . ASP A 1 95 ? 13.838 2.367 -18.719 1.00 88.81 95 ASP A CA 1
ATOM 751 C C . ASP A 1 95 ? 13.515 3.741 -18.130 1.00 88.81 95 ASP A C 1
ATOM 753 O O . ASP A 1 95 ? 12.434 3.923 -17.600 1.00 88.81 95 ASP A O 1
ATOM 757 N N . ARG A 1 96 ? 14.428 4.719 -18.229 1.00 90.62 96 ARG A N 1
ATOM 758 C CA . ARG A 1 96 ? 14.288 6.089 -17.704 1.00 90.62 96 ARG A CA 1
ATOM 759 C C . ARG A 1 96 ? 13.426 6.998 -18.573 1.00 90.62 96 ARG A C 1
ATOM 761 O O . ARG A 1 96 ? 12.866 7.958 -18.047 1.00 90.62 96 ARG A O 1
ATOM 768 N N . TYR A 1 97 ? 13.354 6.751 -19.876 1.00 90.88 97 TYR A N 1
ATOM 769 C CA . TYR A 1 97 ? 12.592 7.576 -20.809 1.00 90.88 97 TYR A CA 1
ATOM 770 C C . TYR A 1 97 ? 11.471 6.760 -21.452 1.00 90.88 97 TYR A C 1
ATOM 772 O O . TYR A 1 97 ? 11.597 6.299 -22.586 1.00 90.88 97 TYR A O 1
ATOM 780 N N . LEU A 1 98 ? 10.350 6.604 -20.744 1.00 83.94 98 LEU A N 1
ATOM 781 C CA . LEU A 1 98 ? 9.140 6.015 -21.320 1.00 83.94 98 LEU A CA 1
ATOM 782 C C . LEU A 1 98 ? 8.262 7.101 -21.935 1.00 83.94 98 LEU A C 1
ATOM 784 O O . LEU A 1 98 ? 8.063 8.173 -21.365 1.00 83.94 98 LEU A O 1
ATOM 788 N N . HIS A 1 99 ? 7.773 6.822 -23.145 1.00 85.25 99 HIS A N 1
ATOM 789 C CA . HIS A 1 99 ? 6.896 7.706 -23.925 1.00 85.25 99 HIS A CA 1
ATOM 790 C C . HIS A 1 99 ? 7.434 9.145 -24.092 1.00 85.25 99 HIS A C 1
ATOM 792 O O . HIS A 1 99 ? 6.675 10.089 -24.259 1.00 85.25 99 HIS A O 1
ATOM 798 N N . GLY A 1 100 ? 8.762 9.322 -24.070 1.00 86.00 100 GLY A N 1
ATOM 799 C CA . GLY A 1 100 ? 9.416 10.631 -24.210 1.00 86.00 100 GLY A CA 1
ATOM 800 C C . GLY A 1 100 ? 9.492 11.463 -22.925 1.00 86.00 100 GLY A C 1
ATOM 801 O O . GLY A 1 100 ? 9.963 12.598 -22.975 1.00 86.00 100 GLY A O 1
ATOM 802 N N . HIS A 1 101 ? 9.080 10.907 -21.787 1.00 90.19 101 HIS A N 1
ATOM 803 C CA . HIS A 1 101 ? 9.130 11.561 -20.482 1.00 90.19 101 HIS A CA 1
ATOM 804 C C . HIS A 1 101 ? 10.240 10.971 -19.617 1.00 90.19 101 HIS A C 1
ATOM 806 O O . HIS A 1 101 ? 10.389 9.752 -19.538 1.00 90.19 101 HIS A O 1
ATOM 812 N N . ASP A 1 102 ? 10.997 11.830 -18.940 1.00 91.50 102 ASP A N 1
ATOM 813 C CA . ASP A 1 102 ? 12.020 11.409 -17.985 1.00 91.50 102 ASP A CA 1
ATOM 814 C C . ASP A 1 102 ? 11.377 10.999 -16.654 1.00 91.50 102 ASP A C 1
ATOM 816 O O . ASP A 1 102 ? 10.708 11.807 -16.005 1.00 91.50 102 ASP A O 1
ATOM 820 N N . TYR A 1 103 ? 11.637 9.776 -16.196 1.00 87.19 103 TYR A N 1
ATOM 821 C CA . TYR A 1 103 ? 11.204 9.290 -14.883 1.00 87.19 103 TYR A CA 1
ATOM 822 C C . TYR A 1 103 ? 11.576 10.241 -13.738 1.00 87.19 103 TYR A C 1
ATOM 824 O O . TYR A 1 103 ? 10.815 10.445 -12.787 1.00 87.19 103 TYR A O 1
ATOM 832 N N . TYR A 1 104 ? 12.770 10.834 -13.823 1.00 87.94 104 TYR A N 1
ATOM 833 C CA . TYR A 1 104 ? 13.319 11.691 -12.785 1.00 87.94 104 TYR A CA 1
ATOM 834 C C . TYR A 1 104 ? 12.944 13.167 -12.955 1.00 87.94 104 TYR A C 1
ATOM 836 O O . TYR A 1 104 ? 13.462 13.996 -12.198 1.00 87.94 104 TYR A O 1
ATOM 844 N N . GLU A 1 105 ? 12.018 13.524 -13.840 1.00 89.25 105 GLU A N 1
ATOM 845 C CA . GLU A 1 105 ? 11.420 14.862 -13.865 1.00 89.25 105 GLU A CA 1
ATOM 846 C C . GLU A 1 105 ? 10.257 14.999 -12.869 1.00 89.25 105 GLU A C 1
ATOM 848 O O . GLU A 1 105 ? 9.798 14.040 -12.234 1.00 89.25 105 GLU A O 1
ATOM 853 N N . HIS A 1 106 ? 9.816 16.235 -12.635 1.00 81.19 106 HIS A N 1
ATOM 854 C CA . HIS A 1 106 ? 8.613 16.475 -11.844 1.00 81.19 106 HIS A CA 1
ATOM 855 C C . HIS A 1 106 ? 7.399 15.931 -12.610 1.00 81.19 106 HIS A C 1
ATOM 857 O O . HIS A 1 106 ? 7.233 16.258 -13.779 1.00 81.19 106 HIS A O 1
ATOM 863 N N . ALA A 1 107 ? 6.581 15.101 -11.955 1.00 85.06 107 ALA A N 1
ATOM 864 C CA . ALA A 1 107 ? 5.456 14.374 -12.557 1.00 85.06 107 ALA A CA 1
ATOM 865 C C . ALA A 1 107 ? 5.821 13.365 -13.673 1.00 85.06 107 ALA A C 1
ATOM 867 O O . ALA A 1 107 ? 4.924 12.864 -14.342 1.00 85.06 107 ALA A O 1
ATOM 868 N N . GLY A 1 108 ? 7.103 13.015 -13.861 1.00 86.38 108 GLY A N 1
ATOM 869 C CA . GLY A 1 108 ? 7.531 12.067 -14.903 1.00 86.38 108 GLY A CA 1
ATOM 870 C C . GLY A 1 108 ? 6.807 10.718 -14.833 1.00 86.38 108 GLY A C 1
ATOM 871 O O . GLY A 1 108 ? 6.248 10.261 -15.825 1.00 86.38 108 GLY A O 1
ATOM 872 N N . GLY A 1 109 ? 6.724 10.132 -13.634 1.00 85.94 109 GLY A N 1
ATOM 873 C CA . GLY A 1 109 ? 5.970 8.895 -13.403 1.00 85.94 109 GLY A CA 1
ATOM 874 C C . G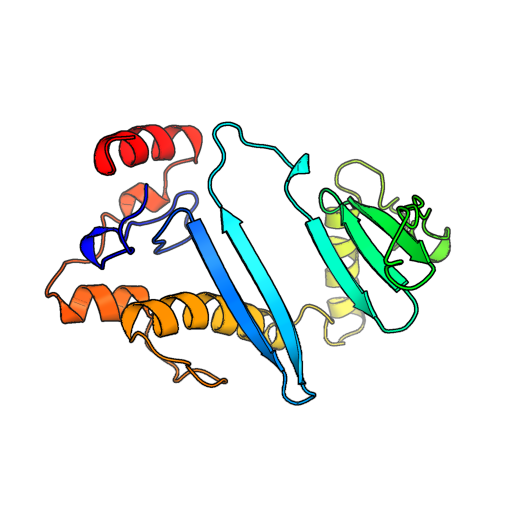LY A 1 109 ? 4.457 9.030 -13.626 1.00 85.94 109 GLY A C 1
ATOM 875 O O . GLY A 1 109 ? 3.833 8.105 -14.135 1.00 85.94 109 GLY A O 1
ATOM 876 N N . ASP A 1 110 ? 3.860 10.185 -13.320 1.00 89.44 110 ASP A N 1
ATOM 877 C CA . ASP A 1 110 ? 2.429 10.414 -13.570 1.00 89.44 110 ASP A CA 1
ATOM 878 C C . ASP A 1 110 ? 2.145 10.494 -15.077 1.00 89.44 110 ASP A C 1
ATOM 880 O O . ASP A 1 110 ? 1.165 9.928 -15.566 1.00 89.44 110 ASP A O 1
ATOM 884 N N . LEU A 1 111 ? 3.032 11.155 -15.829 1.00 90.94 111 LEU A N 1
ATOM 885 C CA . LEU A 1 111 ? 2.954 11.242 -17.288 1.00 90.94 111 LEU A CA 1
ATOM 886 C C . LEU A 1 111 ? 3.164 9.875 -17.944 1.00 90.94 111 LEU A C 1
ATOM 888 O O . LEU A 1 111 ? 2.433 9.538 -18.870 1.00 90.94 111 LEU A O 1
ATOM 892 N N . TRP A 1 112 ? 4.081 9.051 -17.426 1.00 90.12 112 TRP A N 1
ATOM 893 C CA . TRP A 1 112 ? 4.220 7.661 -17.870 1.00 90.12 112 TRP A CA 1
ATOM 894 C C . TRP A 1 112 ? 2.920 6.881 -17.749 1.00 90.12 112 TRP A C 1
ATOM 896 O O . TRP A 1 112 ? 2.507 6.242 -18.713 1.00 90.12 112 TRP A O 1
ATOM 906 N N . MET A 1 113 ? 2.274 6.947 -16.582 1.00 89.19 113 MET A N 1
ATOM 907 C CA . MET A 1 113 ? 1.019 6.238 -16.330 1.00 89.19 113 MET A CA 1
ATOM 908 C C . MET A 1 113 ? -0.111 6.748 -17.230 1.00 89.19 113 MET A C 1
ATOM 910 O O . MET A 1 113 ? -0.908 5.952 -17.731 1.00 89.19 113 MET A O 1
ATOM 914 N N . ALA A 1 114 ? -0.181 8.062 -17.463 1.00 92.06 114 ALA A N 1
ATOM 915 C CA . ALA A 1 114 ? -1.171 8.656 -18.355 1.00 92.06 114 ALA A CA 1
ATOM 916 C C . ALA A 1 114 ? -0.983 8.194 -19.811 1.00 92.06 114 ALA A C 1
ATOM 918 O O . ALA A 1 114 ? -1.938 7.716 -20.426 1.00 92.06 114 ALA A O 1
ATOM 919 N N . GLU A 1 115 ? 0.238 8.281 -20.340 1.00 92.19 115 GLU A N 1
ATOM 920 C CA . GLU A 1 115 ? 0.562 7.857 -21.709 1.00 92.19 115 GLU A CA 1
ATOM 921 C C . GLU A 1 115 ? 0.377 6.347 -21.902 1.00 92.19 115 GLU A C 1
ATOM 923 O O . GLU A 1 115 ? -0.212 5.906 -22.891 1.00 92.19 115 GLU A O 1
ATOM 928 N N . GLU A 1 116 ? 0.799 5.537 -20.929 1.00 91.75 116 GLU A N 1
ATOM 929 C CA . GLU A 1 116 ? 0.589 4.089 -20.964 1.00 91.75 116 GLU A CA 1
ATOM 930 C C . GLU A 1 116 ? -0.904 3.738 -20.977 1.00 91.75 116 GLU A C 1
ATOM 932 O O . GLU A 1 116 ? -1.334 2.883 -21.751 1.00 91.75 116 GLU A O 1
ATOM 937 N N . THR A 1 117 ? -1.721 4.453 -20.198 1.00 92.44 117 THR A N 1
ATOM 938 C CA . THR A 1 117 ? -3.180 4.278 -20.207 1.00 92.44 117 THR A CA 1
ATOM 939 C C . THR A 1 117 ? -3.775 4.581 -21.584 1.00 92.44 117 THR A C 1
ATOM 941 O O . THR A 1 117 ? -4.606 3.812 -22.068 1.00 92.44 117 THR A O 1
ATOM 944 N N . VAL A 1 118 ? -3.349 5.663 -22.246 1.00 93.81 118 VAL A N 1
ATOM 945 C CA . VAL A 1 118 ? -3.806 5.995 -23.609 1.00 93.81 118 VAL A CA 1
ATOM 946 C C . VAL A 1 118 ? -3.405 4.898 -24.596 1.00 93.81 118 VAL A C 1
ATOM 948 O O . VAL A 1 118 ? -4.249 4.416 -25.351 1.00 93.81 118 VAL A O 1
ATOM 951 N N . ARG A 1 119 ? -2.155 4.429 -24.546 1.00 92.12 119 ARG A N 1
ATOM 952 C CA . ARG A 1 119 ? -1.677 3.360 -25.436 1.00 92.12 119 ARG A CA 1
ATOM 953 C C . ARG A 1 119 ? -2.420 2.049 -25.243 1.00 92.12 119 ARG A C 1
ATOM 955 O O . ARG A 1 119 ? -2.742 1.393 -26.228 1.00 92.12 119 ARG A O 1
ATOM 962 N N . VAL A 1 120 ? -2.713 1.667 -24.003 1.00 94.62 120 VAL A N 1
ATOM 963 C CA . VAL A 1 120 ? -3.518 0.475 -23.699 1.00 94.62 120 VAL A CA 1
ATOM 964 C C . VAL A 1 120 ? -4.885 0.554 -24.387 1.00 94.62 120 VAL A C 1
ATOM 966 O O . VAL A 1 120 ? -5.339 -0.448 -24.945 1.00 94.62 120 VAL A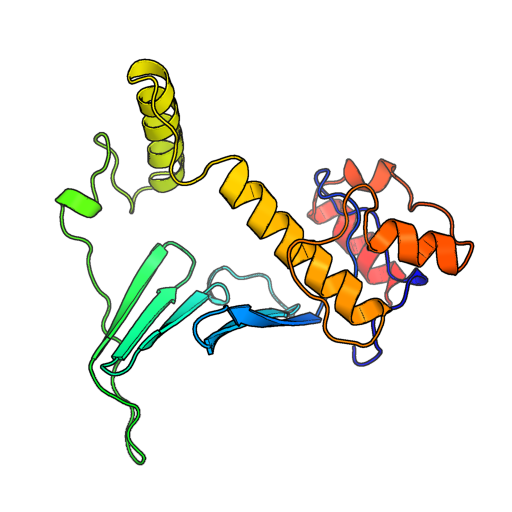 O 1
ATOM 969 N N . LEU A 1 121 ? -5.514 1.735 -24.394 1.00 94.50 121 LEU A N 1
ATOM 970 C CA . LEU A 1 121 ? -6.796 1.965 -25.067 1.00 94.50 121 LEU A CA 1
ATOM 971 C C . LEU A 1 121 ? -6.670 1.899 -26.594 1.00 94.50 121 LEU A C 1
ATOM 973 O O . LEU A 1 121 ? -7.486 1.234 -27.233 1.00 94.50 121 LEU A O 1
ATOM 977 N N . ASP A 1 122 ? -5.653 2.543 -27.168 1.00 96.50 122 ASP A N 1
ATOM 978 C CA . ASP A 1 122 ? -5.418 2.557 -28.619 1.00 96.50 122 ASP A CA 1
ATOM 979 C C . ASP A 1 122 ? -5.073 1.163 -29.166 1.00 96.50 122 ASP A C 1
ATOM 981 O O . ASP A 1 122 ? -5.545 0.761 -30.232 1.00 96.50 122 ASP A O 1
ATOM 985 N N . GLU A 1 123 ? -4.254 0.412 -28.432 1.00 96.25 123 GLU A N 1
ATOM 986 C CA . GLU A 1 123 ? -3.790 -0.927 -28.806 1.00 96.25 123 GLU A CA 1
ATOM 987 C C . GLU A 1 123 ? -4.815 -2.022 -28.450 1.00 96.25 123 GLU A C 1
ATOM 989 O O . GLU A 1 123 ? -4.701 -3.152 -28.927 1.00 96.25 123 GLU A O 1
ATOM 994 N N . GLY A 1 124 ? -5.825 -1.706 -27.630 1.00 95.62 124 GLY A N 1
ATOM 995 C CA . GLY A 1 124 ? -6.858 -2.652 -27.207 1.00 95.62 124 GLY A CA 1
ATOM 996 C C . GLY A 1 124 ? -6.312 -3.818 -26.379 1.00 95.62 124 GLY A C 1
ATOM 997 O O . GLY A 1 124 ? -6.783 -4.949 -26.525 1.00 95.62 124 GLY A O 1
ATOM 998 N N . ARG A 1 125 ? -5.307 -3.559 -25.536 1.00 94.81 125 ARG A N 1
ATOM 999 C CA . ARG A 1 125 ? -4.706 -4.554 -24.631 1.00 94.81 125 ARG A CA 1
ATOM 1000 C C . ARG A 1 125 ? -5.119 -4.320 -23.178 1.00 94.81 125 ARG A C 1
ATOM 1002 O O . ARG A 1 125 ? -5.825 -3.368 -22.872 1.00 94.81 125 ARG A O 1
ATOM 1009 N N . GLU A 1 126 ? -4.697 -5.205 -22.282 1.00 92.00 126 GLU A N 1
ATOM 1010 C CA . GLU A 1 126 ? -4.841 -5.008 -20.837 1.00 92.00 126 GLU A CA 1
ATOM 1011 C C . GLU A 1 126 ? -3.611 -4.273 -20.279 1.00 92.00 126 GLU A C 1
ATOM 1013 O O . GLU A 1 126 ? -2.486 -4.489 -20.738 1.00 92.00 126 GLU A O 1
ATOM 1018 N N . HIS A 1 127 ? -3.830 -3.376 -19.316 1.00 91.38 127 HIS A N 1
ATOM 1019 C CA . HIS A 1 127 ? -2.755 -2.704 -18.586 1.00 91.38 127 HIS A CA 1
ATOM 1020 C C . HIS A 1 127 ? -2.229 -3.630 -17.480 1.00 91.38 127 HIS A C 1
ATOM 1022 O O . HIS A 1 127 ? -3.024 -4.290 -16.821 1.00 91.38 127 HIS A O 1
ATOM 1028 N N . GLU A 1 128 ? -0.922 -3.631 -17.207 1.00 89.06 128 GLU A N 1
ATOM 1029 C CA . GLU A 1 128 ? -0.327 -4.437 -16.123 1.00 89.06 128 GLU A CA 1
ATOM 1030 C C . GLU A 1 128 ? -0.920 -4.075 -14.745 1.00 89.06 128 GLU A C 1
ATOM 1032 O O . GLU A 1 128 ? -1.400 -4.939 -14.024 1.00 89.06 128 GLU A O 1
ATOM 1037 N N . CYS A 1 129 ? -1.017 -2.782 -14.422 1.00 90.25 129 CYS A N 1
ATOM 1038 C CA . CYS A 1 129 ? -1.890 -2.238 -13.371 1.00 90.25 129 CYS A CA 1
ATOM 1039 C C . CYS A 1 129 ? -3.393 -2.315 -13.736 1.00 90.25 129 CYS A C 1
ATOM 1041 O O . CYS A 1 129 ? -4.041 -1.294 -13.976 1.00 90.25 129 CYS A O 1
ATOM 1043 N N . SER A 1 130 ? -3.950 -3.522 -13.812 1.00 90.25 130 SER A N 1
ATOM 1044 C CA . SER A 1 130 ? -5.360 -3.750 -14.153 1.00 90.25 130 SER A CA 1
ATOM 1045 C C . SER A 1 130 ? -6.299 -3.630 -12.944 1.00 90.25 130 SER A C 1
ATOM 1047 O O . SER A 1 130 ? -5.885 -3.554 -11.786 1.00 90.25 130 SER A O 1
ATOM 1049 N N . GLY A 1 131 ? -7.610 -3.702 -13.199 1.00 90.00 131 GLY A N 1
ATOM 1050 C CA . GLY A 1 131 ? -8.603 -3.861 -12.131 1.00 90.00 131 GLY A CA 1
ATOM 1051 C C . GLY A 1 131 ? -8.477 -5.193 -11.374 1.00 90.00 131 GLY A C 1
ATOM 1052 O O . GLY A 1 131 ? -8.945 -5.287 -10.240 1.00 90.00 131 GLY A O 1
ATOM 1053 N N . HIS A 1 132 ? -7.845 -6.213 -11.969 1.00 90.94 132 HIS A N 1
ATOM 1054 C CA . HIS A 1 132 ? -7.541 -7.468 -11.280 1.00 90.94 132 HIS A CA 1
ATOM 1055 C C . HIS A 1 132 ? -6.480 -7.246 -10.198 1.00 90.94 132 HIS A C 1
ATOM 1057 O O . HIS A 1 132 ? -6.731 -7.566 -9.036 1.00 90.94 132 HIS A O 1
ATOM 1063 N N . GLU A 1 133 ? -5.360 -6.620 -10.567 1.00 92.38 133 GLU A N 1
ATOM 1064 C CA . GLU A 1 133 ? -4.283 -6.272 -9.633 1.00 92.38 133 GLU A CA 1
ATOM 1065 C C . GLU A 1 133 ? -4.765 -5.276 -8.574 1.00 92.38 133 GLU A C 1
ATOM 1067 O O . GLU A 1 133 ? -4.545 -5.467 -7.379 1.00 92.38 133 GLU A O 1
ATOM 1072 N N . GLY A 1 134 ? -5.531 -4.260 -8.987 1.00 92.75 134 GLY A N 1
ATOM 1073 C CA . GLY A 1 134 ? -6.144 -3.305 -8.064 1.00 92.75 134 GLY A CA 1
ATOM 1074 C C . GLY A 1 134 ? -7.042 -3.985 -7.027 1.00 92.75 134 GLY A C 1
ATOM 1075 O O . GLY A 1 134 ? -6.993 -3.639 -5.848 1.00 92.75 134 GLY A O 1
ATOM 1076 N N . ARG A 1 135 ? -7.815 -5.006 -7.423 1.00 92.00 135 ARG A N 1
ATOM 1077 C CA . ARG A 1 135 ? -8.619 -5.788 -6.473 1.00 92.00 135 ARG A CA 1
ATOM 1078 C C . ARG A 1 135 ? -7.742 -6.551 -5.483 1.00 92.00 135 ARG A C 1
ATOM 1080 O O . ARG A 1 135 ? -8.072 -6.557 -4.303 1.00 92.00 135 ARG A O 1
ATOM 1087 N N . ALA A 1 136 ? -6.654 -7.174 -5.935 1.00 92.75 136 ALA A N 1
ATOM 1088 C CA . ALA A 1 136 ? -5.746 -7.904 -5.052 1.00 92.75 136 ALA A CA 1
ATOM 1089 C C . ALA A 1 136 ? -5.126 -6.981 -3.987 1.00 92.75 136 ALA A C 1
ATOM 1091 O O . ALA A 1 136 ? -5.098 -7.339 -2.811 1.00 92.75 136 ALA A O 1
ATOM 1092 N N . VAL A 1 137 ? -4.727 -5.762 -4.367 1.00 93.44 137 VAL A N 1
ATOM 1093 C CA . VAL A 1 137 ? -4.225 -4.746 -3.424 1.00 93.44 137 VAL A CA 1
ATOM 1094 C C . VAL A 1 137 ? -5.287 -4.366 -2.388 1.00 93.44 137 VAL A C 1
ATOM 1096 O O . VAL A 1 137 ? -4.989 -4.338 -1.193 1.00 93.44 137 VAL A O 1
ATOM 1099 N N . MET A 1 138 ? -6.529 -4.124 -2.819 1.00 92.62 138 MET A N 1
ATOM 1100 C CA . MET A 1 138 ? -7.632 -3.821 -1.898 1.00 92.62 138 MET A CA 1
ATOM 1101 C C . MET A 1 138 ? -7.915 -4.988 -0.947 1.00 92.62 138 MET A C 1
ATOM 1103 O O . MET A 1 138 ? -8.083 -4.769 0.249 1.00 92.62 138 MET A O 1
ATOM 1107 N N . GLU A 1 139 ? -7.899 -6.227 -1.449 1.00 94.38 139 GLU A N 1
ATOM 1108 C CA . GLU A 1 139 ? -8.043 -7.418 -0.611 1.00 94.38 139 GLU A CA 1
ATOM 1109 C C . GLU A 1 139 ? -6.917 -7.489 0.430 1.00 94.38 139 GLU A C 1
ATOM 1111 O O . GLU A 1 139 ? -7.207 -7.709 1.601 1.00 94.38 139 GLU A O 1
ATOM 1116 N N . MET A 1 140 ? -5.654 -7.235 0.068 1.00 95.31 140 MET A N 1
ATOM 1117 C CA . MET A 1 140 ? -4.549 -7.209 1.038 1.00 95.31 140 MET A CA 1
ATOM 1118 C C . MET A 1 140 ? -4.771 -6.163 2.142 1.00 95.31 140 MET A C 1
ATOM 1120 O O . MET A 1 140 ? -4.614 -6.483 3.322 1.00 95.31 140 MET A O 1
ATOM 1124 N N . MET A 1 141 ? -5.185 -4.943 1.778 1.00 94.25 141 MET A N 1
ATOM 1125 C CA . MET A 1 141 ? -5.502 -3.878 2.741 1.00 94.25 141 MET A CA 1
ATOM 1126 C C . MET A 1 141 ? -6.637 -4.289 3.689 1.00 94.25 141 MET A C 1
ATOM 1128 O O . MET A 1 141 ? -6.489 -4.208 4.911 1.00 94.25 141 MET A O 1
ATOM 1132 N N . ASP A 1 142 ? -7.738 -4.800 3.139 1.00 95.25 142 ASP A N 1
ATOM 1133 C CA . ASP A 1 142 ? -8.884 -5.277 3.915 1.00 95.25 142 ASP A CA 1
ATOM 1134 C C . ASP A 1 142 ? -8.520 -6.475 4.800 1.00 95.25 142 ASP A C 1
ATOM 1136 O O . ASP A 1 142 ? -8.956 -6.573 5.951 1.00 95.25 142 ASP A O 1
ATOM 1140 N N . GLY A 1 143 ? -7.668 -7.366 4.295 1.00 95.62 143 GLY A N 1
ATOM 1141 C CA . GLY A 1 143 ? -7.191 -8.555 4.989 1.00 95.62 143 GLY A CA 1
ATOM 1142 C C . GLY A 1 143 ? -6.419 -8.212 6.258 1.00 95.62 143 GLY A C 1
ATOM 1143 O O . GLY A 1 143 ? -6.580 -8.904 7.266 1.00 95.62 143 GLY A O 1
ATOM 1144 N N . ALA A 1 144 ? -5.660 -7.111 6.260 1.00 96.12 144 ALA A N 1
ATOM 1145 C CA . ALA A 1 144 ? -4.969 -6.629 7.454 1.00 96.12 144 ALA A CA 1
ATOM 1146 C C . ALA A 1 144 ? -5.955 -6.251 8.572 1.00 96.12 144 ALA A C 1
ATOM 1148 O O . ALA A 1 144 ? -5.804 -6.706 9.711 1.00 96.12 144 ALA A O 1
ATOM 1149 N N . TRP A 1 145 ? -7.001 -5.476 8.263 1.00 95.81 145 TRP A N 1
ATOM 1150 C CA . TRP A 1 145 ? -8.029 -5.135 9.252 1.00 95.81 145 TRP A CA 1
ATOM 1151 C C . TRP A 1 145 ? -8.863 -6.345 9.662 1.00 95.81 145 TRP A C 1
ATOM 1153 O O . TRP A 1 145 ? -9.135 -6.526 10.851 1.00 95.81 145 TRP A O 1
ATOM 1163 N N . LEU A 1 146 ? -9.245 -7.197 8.709 1.00 96.00 146 LEU A N 1
ATOM 1164 C CA . LEU A 1 146 ? -10.021 -8.398 8.994 1.00 96.00 146 LEU A CA 1
ATOM 1165 C C . LEU A 1 146 ? -9.260 -9.344 9.930 1.00 96.00 146 LEU A C 1
ATOM 1167 O O . LEU A 1 146 ? -9.830 -9.835 10.906 1.00 96.00 146 LEU A O 1
ATOM 1171 N N . SER A 1 147 ? -7.971 -9.564 9.662 1.00 96.81 147 SER A N 1
ATOM 1172 C CA . SER A 1 147 ? -7.090 -10.360 10.517 1.00 96.81 147 SER A CA 1
ATOM 1173 C C . SER A 1 147 ? -6.967 -9.751 11.911 1.00 96.81 147 SER A C 1
ATOM 1175 O O . SER A 1 147 ? -7.143 -10.465 12.901 1.00 96.81 147 SER A O 1
ATOM 1177 N N . HIS A 1 148 ? -6.763 -8.432 12.001 1.00 96.25 148 HIS A N 1
ATOM 1178 C CA . HIS A 1 148 ? -6.674 -7.711 13.273 1.00 96.25 148 HIS A CA 1
ATOM 1179 C C . HIS A 1 148 ? -7.935 -7.883 14.130 1.00 96.25 148 HIS A C 1
ATOM 1181 O O . HIS A 1 148 ? -7.841 -8.312 15.280 1.00 96.25 148 HIS A O 1
ATOM 1187 N N . PHE A 1 149 ? -9.123 -7.607 13.582 1.00 95.44 149 PHE A N 1
ATOM 1188 C CA . PHE A 1 149 ? -10.370 -7.685 14.354 1.00 95.44 149 PHE A CA 1
ATOM 1189 C C . PHE A 1 149 ? -10.793 -9.118 14.692 1.00 95.44 149 PHE A C 1
ATOM 1191 O O . PHE A 1 149 ? -11.453 -9.325 15.711 1.00 95.44 149 PHE A O 1
ATOM 1198 N N . ARG A 1 150 ? -10.405 -10.114 13.885 1.00 94.50 150 ARG A N 1
ATOM 1199 C CA . ARG A 1 150 ? -10.635 -11.534 14.202 1.00 94.50 150 ARG A CA 1
ATOM 1200 C C . ARG A 1 150 ? -9.572 -12.125 15.134 1.00 94.50 150 ARG A C 1
ATOM 1202 O O . ARG A 1 150 ? -9.825 -13.159 15.746 1.00 94.50 150 ARG A O 1
ATOM 1209 N N . GLY A 1 151 ? -8.392 -11.511 15.226 1.00 95.56 151 GLY A N 1
ATOM 1210 C CA . GLY A 1 151 ? -7.259 -12.025 15.999 1.00 95.56 151 GLY A CA 1
ATOM 1211 C C . GLY A 1 151 ? -6.653 -13.315 15.432 1.00 95.56 151 GLY A C 1
ATOM 1212 O O . GLY A 1 151 ? -6.080 -14.100 16.183 1.00 95.56 151 GLY A O 1
ATOM 1213 N N . THR A 1 152 ? -6.804 -13.565 14.129 1.00 96.56 152 THR A N 1
ATOM 1214 C CA . THR A 1 152 ? -6.310 -14.777 13.454 1.00 96.56 152 THR A CA 1
ATOM 1215 C C . THR A 1 152 ? -5.845 -14.466 12.034 1.00 96.56 152 THR A C 1
ATOM 1217 O O . THR A 1 152 ? -6.243 -13.457 11.449 1.00 96.56 152 THR A O 1
ATOM 1220 N N . ARG A 1 153 ? -5.037 -15.361 11.456 1.00 96.69 153 ARG A N 1
ATOM 1221 C CA . ARG A 1 153 ? -4.749 -15.377 10.016 1.00 96.69 153 ARG A CA 1
ATOM 1222 C C . ARG A 1 153 ? -6.056 -15.447 9.219 1.00 96.69 153 ARG A C 1
ATOM 1224 O O . ARG A 1 153 ? -6.994 -16.137 9.624 1.00 96.69 153 ARG A O 1
ATOM 1231 N N . VAL A 1 154 ? -6.079 -14.746 8.092 1.00 96.00 154 VAL A N 1
ATOM 1232 C CA . VAL A 1 154 ? -7.127 -14.830 7.071 1.00 96.00 154 VAL A CA 1
ATOM 1233 C C . VAL A 1 154 ? -6.511 -15.331 5.773 1.00 96.00 154 VAL A C 1
ATOM 1235 O O . VAL A 1 154 ? -5.339 -15.064 5.508 1.00 96.00 154 VAL A O 1
ATOM 1238 N N . ASP A 1 155 ? -7.296 -16.064 4.994 1.00 95.31 155 ASP A N 1
ATOM 1239 C CA . ASP A 1 155 ? -6.873 -16.582 3.697 1.00 95.31 155 ASP A CA 1
ATOM 1240 C C . ASP A 1 155 ? -7.428 -15.710 2.570 1.00 95.31 155 ASP A C 1
ATOM 1242 O O . ASP A 1 155 ? -8.491 -15.098 2.706 1.00 95.31 155 ASP A O 1
ATOM 1246 N N . PHE A 1 156 ? -6.699 -15.673 1.457 1.00 93.88 156 PHE A N 1
ATOM 1247 C CA . PHE A 1 156 ? -7.100 -14.995 0.228 1.00 93.88 156 PHE A CA 1
ATOM 1248 C C . PHE A 1 156 ? -7.599 -16.015 -0.814 1.00 93.88 156 PHE A C 1
ATOM 1250 O O . PHE A 1 156 ? -7.118 -17.150 -0.826 1.00 93.88 156 PHE A O 1
ATOM 1257 N N . PRO A 1 157 ? -8.534 -15.642 -1.711 1.00 93.38 157 PRO A N 1
ATOM 1258 C CA . PRO A 1 157 ? -9.213 -14.347 -1.783 1.00 93.38 157 PRO A CA 1
ATOM 1259 C C . PRO A 1 157 ? -10.223 -14.157 -0.642 1.00 93.38 157 PRO A C 1
ATOM 1261 O O . PRO A 1 157 ? -10.802 -15.126 -0.147 1.00 93.38 157 PRO A O 1
ATOM 1264 N N . LEU A 1 158 ? -10.458 -12.906 -0.245 1.00 93.12 158 LEU A N 1
ATOM 1265 C CA . LEU A 1 158 ? -11.433 -12.603 0.808 1.00 93.12 158 LEU A CA 1
ATOM 1266 C C . LEU A 1 158 ? -12.875 -12.882 0.347 1.00 93.12 158 LEU A C 1
ATOM 1268 O O . LEU A 1 158 ? -13.216 -12.764 -0.835 1.00 93.12 158 LEU A O 1
ATOM 1272 N N . GLU A 1 159 ? -13.754 -13.209 1.299 1.00 88.12 159 GLU A N 1
ATOM 1273 C CA . GLU A 1 159 ? -15.196 -13.266 1.043 1.00 88.12 159 GLU A CA 1
ATOM 1274 C C . GLU A 1 159 ? -15.718 -11.871 0.669 1.00 88.12 159 GLU A C 1
ATOM 1276 O O . GLU A 1 159 ? -15.419 -10.875 1.326 1.00 88.12 159 GLU A O 1
ATOM 1281 N N . ARG A 1 160 ? -16.485 -11.785 -0.422 1.00 80.00 160 ARG A N 1
ATOM 1282 C CA . ARG A 1 160 ? -16.917 -10.505 -0.996 1.00 80.00 160 ARG A CA 1
ATOM 1283 C C . ARG A 1 160 ? -18.179 -9.957 -0.337 1.00 80.00 160 ARG A C 1
ATOM 1285 O O . ARG A 1 160 ? -19.047 -10.706 0.091 1.00 80.00 160 ARG A O 1
ATOM 1292 N N . GLY A 1 161 ? -18.335 -8.635 -0.431 1.00 75.31 161 GLY A N 1
ATOM 1293 C CA . GLY A 1 161 ? -19.600 -7.932 -0.181 1.00 75.31 161 GLY A CA 1
ATOM 1294 C C . GLY A 1 161 ? -19.657 -7.159 1.133 1.00 75.31 161 GLY A C 1
ATOM 1295 O O . GLY A 1 161 ? -20.608 -6.411 1.341 1.00 75.31 161 GLY A O 1
ATOM 1296 N N . HIS A 1 162 ? -18.635 -7.287 1.977 1.00 81.06 162 HIS A N 1
ATOM 1297 C CA . HIS A 1 162 ? -18.592 -6.663 3.292 1.00 81.06 162 HIS A CA 1
ATOM 1298 C C . HIS A 1 162 ? -17.234 -6.001 3.531 1.00 81.06 162 HIS A C 1
ATOM 1300 O O . HIS A 1 162 ? -16.192 -6.607 3.307 1.00 81.06 162 HIS A O 1
ATOM 1306 N N . HIS A 1 163 ? -17.249 -4.737 3.956 1.00 91.50 163 HIS A N 1
ATOM 1307 C CA . HIS A 1 163 ? -16.034 -4.000 4.297 1.00 91.50 163 HIS A CA 1
ATOM 1308 C C . HIS A 1 163 ? -15.648 -4.333 5.748 1.00 91.50 163 HIS A C 1
ATOM 1310 O O . HIS A 1 163 ? -16.473 -4.105 6.640 1.00 91.50 163 HIS A O 1
ATOM 1316 N N . PRO A 1 164 ? -14.413 -4.777 6.044 1.00 95.00 164 PRO A N 1
ATOM 1317 C CA . PRO A 1 164 ? -14.044 -5.306 7.364 1.00 95.00 164 PRO A CA 1
ATOM 1318 C C . PRO A 1 164 ? -14.267 -4.303 8.503 1.00 95.00 164 PRO A C 1
ATOM 1320 O O . PRO A 1 164 ? -14.710 -4.670 9.590 1.00 95.00 164 PRO A O 1
ATOM 1323 N N . LEU A 1 165 ? -14.021 -3.014 8.249 1.00 96.31 165 LEU A N 1
ATOM 1324 C CA . LEU A 1 165 ? -14.302 -1.954 9.224 1.00 96.31 165 LEU A CA 1
ATOM 1325 C C . LEU A 1 165 ? -15.806 -1.731 9.474 1.00 96.31 165 LEU A C 1
ATOM 1327 O O . LEU A 1 165 ? -16.195 -1.481 10.612 1.00 96.31 165 LEU A O 1
ATOM 1331 N N . ARG A 1 166 ? -16.668 -1.873 8.457 1.00 95.69 166 ARG A N 1
ATOM 1332 C CA . ARG A 1 166 ? -18.129 -1.781 8.645 1.00 95.69 166 ARG A CA 1
ATOM 1333 C C . ARG A 1 166 ? -18.644 -2.952 9.475 1.00 95.69 166 ARG A C 1
ATOM 1335 O O . ARG A 1 166 ? -19.445 -2.751 10.382 1.00 95.69 166 ARG A O 1
ATOM 1342 N N . ASP A 1 167 ? -18.135 -4.154 9.218 1.00 94.94 167 ASP A N 1
ATOM 1343 C CA . ASP A 1 167 ? -18.489 -5.340 10.003 1.00 94.94 167 ASP A CA 1
ATOM 1344 C C . ASP A 1 167 ? -18.060 -5.191 11.467 1.00 94.94 167 ASP A C 1
ATOM 1346 O O . ASP A 1 167 ? -18.820 -5.522 12.378 1.00 94.94 167 ASP A O 1
ATOM 1350 N N . ALA A 1 168 ? -16.866 -4.642 11.708 1.00 96.19 168 ALA A N 1
ATOM 1351 C CA . ALA A 1 168 ? -16.362 -4.381 13.052 1.00 96.19 168 ALA A CA 1
ATOM 1352 C C . ALA A 1 168 ? -17.232 -3.367 13.823 1.00 96.19 168 ALA A C 1
ATOM 1354 O O . ALA A 1 168 ? -17.493 -3.570 15.012 1.00 96.19 168 ALA A O 1
ATOM 1355 N N . LEU A 1 169 ? -17.711 -2.307 13.157 1.00 97.44 169 LEU A N 1
ATOM 1356 C CA . LEU A 1 169 ? -18.670 -1.352 13.728 1.00 97.44 169 LEU A CA 1
ATOM 1357 C C . LEU A 1 169 ? -20.003 -2.032 14.059 1.00 97.44 169 LEU A C 1
ATOM 1359 O O . LEU A 1 169 ? -20.470 -1.961 15.199 1.00 97.44 169 LEU A O 1
ATOM 1363 N N . ALA A 1 170 ? -20.577 -2.748 13.088 1.00 96.06 170 ALA A N 1
ATOM 1364 C CA . ALA A 1 170 ? -21.860 -3.429 13.233 1.00 96.06 170 ALA A CA 1
ATOM 1365 C C . ALA A 1 170 ? -21.839 -4.470 14.365 1.00 96.06 170 ALA A C 1
ATOM 1367 O O . ALA A 1 170 ? -22.782 -4.540 15.155 1.00 96.06 170 ALA A O 1
ATOM 1368 N N . ALA A 1 171 ? -20.744 -5.223 14.506 1.00 95.50 171 ALA A N 1
ATOM 1369 C CA . ALA A 1 171 ? -20.565 -6.211 15.570 1.00 95.50 171 ALA A CA 1
ATOM 1370 C C . ALA A 1 171 ? -20.582 -5.602 16.986 1.00 95.50 171 ALA A C 1
ATOM 1372 O O . ALA A 1 171 ? -20.920 -6.298 17.942 1.00 95.50 171 ALA A O 1
ATOM 1373 N N . GLN A 1 172 ? -20.240 -4.317 17.129 1.00 96.94 172 GLN A N 1
ATOM 1374 C CA . 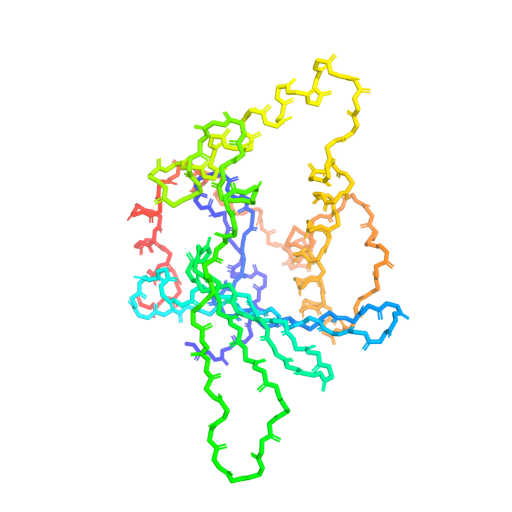GLN A 1 172 ? -20.298 -3.573 18.395 1.00 96.94 172 GLN A CA 1
ATOM 1375 C C . GLN A 1 172 ? -21.542 -2.677 18.515 1.00 96.94 172 GLN A C 1
ATOM 1377 O O . GLN A 1 172 ? -21.682 -1.952 19.500 1.00 96.94 172 GLN A O 1
ATOM 1382 N N . GLY A 1 173 ? -22.444 -2.697 17.527 1.00 97.50 173 GLY A N 1
ATOM 1383 C CA . GLY A 1 173 ? -23.601 -1.801 17.480 1.00 97.50 173 GLY A CA 1
ATOM 1384 C C . GLY A 1 173 ? -23.223 -0.320 17.358 1.00 97.50 173 GLY A C 1
ATOM 1385 O O . GLY A 1 173 ? -23.981 0.539 17.811 1.00 97.50 173 GLY A O 1
ATOM 1386 N N . LEU A 1 174 ? -22.051 -0.021 16.791 1.00 97.38 174 LEU A N 1
ATOM 1387 C CA . LEU A 1 174 ? -21.593 1.344 16.545 1.00 97.38 174 LEU A CA 1
ATOM 1388 C C . LEU A 1 174 ? -22.140 1.860 15.205 1.00 97.38 174 LEU A C 1
ATOM 1390 O O . LEU A 1 174 ? -22.267 1.078 14.260 1.00 97.38 174 LEU A O 1
ATOM 1394 N N . PRO A 1 175 ? -22.474 3.159 15.107 1.00 96.44 175 PRO A N 1
ATOM 1395 C CA . PRO A 1 175 ? -22.895 3.760 13.847 1.00 96.44 175 PRO A CA 1
ATOM 1396 C C . PRO A 1 175 ? -21.714 3.914 12.878 1.00 96.44 175 PRO A C 1
ATOM 1398 O O . PRO A 1 175 ? -20.555 3.925 13.297 1.00 96.44 175 PRO A O 1
ATOM 1401 N N . ASP A 1 176 ? -22.023 4.105 11.592 1.00 94.81 176 ASP A N 1
ATOM 1402 C CA . ASP A 1 176 ? -21.037 4.589 10.622 1.00 94.81 176 ASP A CA 1
ATOM 1403 C C . ASP A 1 176 ? -20.480 5.957 11.093 1.00 94.81 176 ASP A C 1
ATOM 1405 O O . ASP A 1 176 ? -21.243 6.775 11.628 1.00 94.81 176 ASP A O 1
ATOM 1409 N N . PRO A 1 177 ? -19.169 6.223 10.927 1.00 95.31 177 PRO A N 1
ATOM 1410 C CA . PRO A 1 177 ? -18.577 7.522 11.227 1.00 95.31 177 PRO A CA 1
ATOM 1411 C C . PRO A 1 177 ? -19.202 8.658 10.413 1.00 95.31 177 PRO A C 1
ATOM 1413 O O . PRO A 1 177 ? -19.818 8.434 9.375 1.00 95.31 177 PRO A O 1
ATOM 1416 N N . ASP A 1 178 ? -18.998 9.891 10.881 1.00 94.44 178 ASP A N 1
ATOM 1417 C CA . ASP A 1 178 ? -19.460 11.096 10.191 1.00 94.44 178 ASP A CA 1
ATOM 1418 C C . ASP A 1 178 ? -18.886 11.174 8.759 1.00 94.44 178 ASP A C 1
ATOM 1420 O O . ASP A 1 178 ? -17.673 11.381 8.606 1.00 94.44 178 ASP A O 1
ATOM 1424 N N . PRO A 1 179 ? -19.727 11.035 7.715 1.00 94.50 179 PRO A N 1
ATOM 1425 C CA . PRO A 1 179 ? -19.266 11.029 6.335 1.00 94.50 179 PRO A CA 1
ATOM 1426 C C . PRO A 1 179 ? -18.732 12.395 5.896 1.00 94.50 179 PRO A C 1
ATOM 1428 O O . PRO A 1 179 ? -17.937 12.452 4.958 1.00 94.50 179 PRO A O 1
ATOM 1431 N N . ASP A 1 180 ? -19.094 13.496 6.563 1.00 95.25 180 ASP A N 1
ATOM 1432 C CA . ASP A 1 180 ? -18.636 14.834 6.173 1.00 95.25 180 ASP A CA 1
ATOM 1433 C C . ASP A 1 180 ? -17.129 15.015 6.392 1.00 95.25 180 ASP A C 1
ATOM 1435 O O . ASP A 1 180 ? -16.491 15.821 5.705 1.00 95.25 180 ASP A O 1
ATOM 1439 N N . ARG A 1 181 ? -16.519 14.199 7.263 1.00 94.38 181 ARG A N 1
ATOM 1440 C CA . ARG A 1 181 ? -15.060 14.158 7.438 1.00 94.38 181 ARG A CA 1
ATOM 1441 C C . ARG A 1 181 ? -14.323 13.750 6.161 1.00 94.38 181 ARG A C 1
ATOM 1443 O O . ARG A 1 181 ? -13.186 14.188 5.979 1.00 94.38 181 ARG A O 1
ATOM 1450 N N . SER A 1 182 ? -14.963 12.993 5.265 1.00 95.44 182 SER A N 1
ATOM 1451 C CA . SER A 1 182 ? -14.381 12.608 3.970 1.00 95.44 182 SER A CA 1
ATOM 1452 C C . SER A 1 182 ? -14.102 13.800 3.054 1.00 95.44 182 SER A C 1
ATOM 1454 O O . SER A 1 182 ? -13.168 13.762 2.252 1.00 95.44 182 SER A O 1
ATOM 1456 N N . ASN A 1 183 ? -14.861 14.887 3.211 1.00 96.50 183 ASN A N 1
ATOM 1457 C CA . ASN A 1 183 ? -14.734 16.096 2.400 1.00 96.50 183 ASN A CA 1
ATOM 1458 C C . ASN A 1 183 ? -13.578 17.001 2.855 1.00 96.50 183 ASN A C 1
ATOM 1460 O O . ASN A 1 183 ? -13.230 17.963 2.164 1.00 96.50 183 ASN A O 1
ATOM 1464 N N . LEU A 1 184 ? -12.986 16.723 4.020 1.00 95.75 184 LEU A N 1
ATOM 1465 C CA . LEU A 1 184 ? -11.897 17.517 4.571 1.00 95.75 184 LEU A CA 1
ATOM 1466 C C . LEU A 1 184 ? -10.576 17.208 3.867 1.00 95.75 184 LEU A C 1
ATOM 1468 O O . LEU A 1 184 ? -10.275 16.069 3.495 1.00 95.75 184 LEU A O 1
ATOM 1472 N N . ARG A 1 185 ? -9.738 18.241 3.746 1.00 95.06 185 ARG A N 1
ATOM 1473 C CA . ARG A 1 185 ? -8.326 18.061 3.406 1.00 95.06 185 ARG A CA 1
ATOM 1474 C C . ARG A 1 185 ? -7.565 17.585 4.636 1.00 95.06 185 ARG A C 1
ATOM 1476 O O . ARG A 1 185 ? -7.961 17.860 5.764 1.00 95.06 185 ARG A O 1
ATOM 1483 N N . TYR A 1 186 ? -6.421 16.938 4.429 1.00 89.56 186 TYR A N 1
ATOM 1484 C CA . TYR A 1 186 ? -5.629 16.370 5.525 1.00 89.56 186 TYR A CA 1
ATOM 1485 C C . TYR A 1 186 ? -5.264 17.393 6.611 1.00 89.56 186 TYR A C 1
ATOM 1487 O O . TYR A 1 186 ? -5.358 17.082 7.793 1.00 89.56 186 TYR A O 1
ATOM 1495 N N . GLY A 1 187 ? -4.904 18.623 6.223 1.00 90.38 187 GLY A N 1
ATOM 1496 C CA . GLY A 1 187 ? -4.562 19.690 7.172 1.00 90.38 187 GLY A CA 1
ATOM 1497 C C . GLY A 1 187 ? -5.720 20.121 8.079 1.00 90.38 187 GLY A C 1
ATOM 1498 O O . GLY A 1 187 ? -5.471 20.500 9.218 1.00 90.38 187 GLY A O 1
ATOM 1499 N N . ASP A 1 188 ? -6.961 20.010 7.601 1.00 94.31 188 ASP A N 1
ATOM 1500 C CA . ASP A 1 188 ? -8.172 20.352 8.359 1.00 94.31 188 ASP A CA 1
ATOM 1501 C C . ASP A 1 188 ? -8.722 19.138 9.129 1.00 94.31 188 ASP A C 1
ATOM 1503 O O . ASP A 1 188 ? -9.315 19.279 10.195 1.00 94.31 188 ASP A O 1
ATOM 1507 N N . TRP A 1 189 ? -8.497 17.931 8.604 1.00 94.75 189 TRP A N 1
ATOM 1508 C CA . TRP A 1 189 ? -8.908 16.667 9.217 1.00 94.75 189 TRP A CA 1
ATOM 1509 C C . TRP A 1 189 ? -8.033 16.289 10.420 1.00 94.75 189 TRP A C 1
ATOM 1511 O O . TRP A 1 189 ? -8.543 15.845 11.450 1.00 94.75 189 TRP A O 1
ATOM 1521 N N . LEU A 1 190 ? -6.712 16.473 10.302 1.00 91.12 190 LEU A N 1
ATOM 1522 C CA . LEU A 1 190 ? -5.742 15.982 11.281 1.00 91.12 190 LEU A CA 1
ATOM 1523 C C . LEU A 1 190 ? -5.921 16.585 12.686 1.00 91.12 190 LEU A C 1
ATOM 1525 O O . LEU A 1 190 ? -5.907 15.803 13.631 1.00 91.12 190 LEU A O 1
ATOM 1529 N N . PRO A 1 191 ? -6.120 17.906 12.883 1.00 91.94 191 PRO A N 1
ATOM 1530 C CA . PRO A 1 191 ? -6.282 18.466 14.226 1.00 91.94 191 PRO A CA 1
ATOM 1531 C C . PRO A 1 191 ? -7.446 17.841 15.005 1.00 91.94 191 PRO A C 1
ATOM 1533 O O . PRO A 1 191 ? -7.278 17.487 16.169 1.00 91.94 191 PRO A O 1
ATOM 1536 N N . GLY A 1 192 ? -8.595 17.642 14.348 1.00 91.94 192 GLY A N 1
ATOM 1537 C CA . GLY A 1 192 ? -9.757 17.000 14.969 1.00 91.94 192 GLY A CA 1
ATOM 1538 C C . GLY A 1 192 ? -9.517 15.521 15.275 1.00 91.94 192 GLY A C 1
ATOM 1539 O O . GLY A 1 192 ? -10.015 15.000 16.273 1.00 91.94 192 GLY A O 1
ATOM 1540 N N . GLU A 1 193 ? -8.716 14.839 14.455 1.00 91.00 193 GLU A N 1
ATOM 1541 C CA . GLU A 1 193 ? -8.316 13.468 14.750 1.00 91.00 193 GLU A CA 1
ATOM 1542 C C . GLU A 1 193 ? -7.362 13.376 15.943 1.00 91.00 193 GLU A C 1
ATOM 1544 O O . GLU A 1 193 ? -7.556 12.522 16.805 1.00 91.00 193 GLU A O 1
ATOM 1549 N N . LEU A 1 194 ? -6.373 14.267 16.024 1.00 89.25 194 LEU A N 1
ATOM 1550 C CA . LEU A 1 194 ? -5.433 14.333 17.145 1.00 89.25 194 LEU A CA 1
ATOM 1551 C C . LEU A 1 194 ? -6.154 14.585 18.471 1.00 89.25 194 LEU A C 1
ATOM 1553 O O . LEU A 1 194 ? -5.896 13.884 19.450 1.00 89.25 194 LEU A O 1
ATOM 1557 N N . GLU A 1 195 ? -7.120 15.506 18.477 1.00 90.94 195 GLU A N 1
ATOM 1558 C CA . GLU A 1 195 ? -7.975 15.758 19.639 1.00 90.94 195 GLU A CA 1
ATOM 1559 C C . GLU A 1 195 ? -8.757 14.499 20.047 1.00 90.94 195 GLU A C 1
ATOM 1561 O O . GLU A 1 195 ? -8.747 14.118 21.220 1.00 90.94 195 GLU A O 1
ATOM 1566 N N . ARG A 1 196 ? -9.374 13.802 19.081 1.00 88.88 196 ARG A N 1
ATOM 1567 C CA . ARG A 1 196 ? -10.156 12.576 19.320 1.00 88.88 196 ARG A CA 1
ATOM 1568 C C . ARG A 1 196 ? -9.327 11.465 19.965 1.00 88.88 196 ARG A C 1
ATOM 1570 O O . ARG A 1 196 ? -9.821 10.774 20.857 1.00 88.88 196 ARG A O 1
ATOM 1577 N N . ILE A 1 197 ? -8.093 11.268 19.503 1.00 84.94 197 ILE A N 1
ATOM 1578 C CA . ILE A 1 197 ? -7.208 10.202 20.000 1.00 84.94 197 ILE A CA 1
ATOM 1579 C C . ILE A 1 197 ? -6.349 10.640 21.198 1.00 84.94 197 ILE A C 1
ATOM 1581 O O . ILE A 1 197 ? -5.633 9.809 21.762 1.00 84.94 197 ILE A O 1
ATOM 1585 N N . GLY A 1 198 ? -6.434 11.910 21.608 1.00 82.69 198 GLY A N 1
ATOM 1586 C CA . GLY A 1 198 ? -5.696 12.475 22.738 1.00 82.69 198 GLY A CA 1
ATOM 1587 C C . GLY A 1 198 ? -4.184 12.555 22.507 1.00 82.69 198 GLY A C 1
ATOM 1588 O O . GLY A 1 198 ? -3.421 12.218 23.417 1.00 82.69 198 GLY A O 1
ATOM 1589 N N . ALA A 1 199 ? -3.762 12.935 21.295 1.00 73.06 199 ALA A N 1
ATOM 1590 C CA . ALA A 1 199 ? -2.360 13.022 20.868 1.00 73.06 199 ALA A CA 1
ATOM 1591 C C . ALA A 1 199 ? -1.907 14.449 20.539 1.00 73.06 199 ALA A C 1
ATOM 1593 O O . ALA A 1 199 ? -2.761 15.292 20.194 1.00 73.06 199 ALA A O 1
#

Sequence (199 aa):
GGRPTTPSDIVEGPYGFGLIAGENISAIYEFDDGRHAFAEFHRRSEPSSGWVHVKIYGEDGALCLYNSRELFIRRGRDEVVGDVPWERFELADTDRYLHGHDYYEHAGGDLWMAEETVRVLDEGREHECSGHEGRAVMEMMDGAWLSHFRGTRVDFPLERGHHPLRDALAAQGLPDPDPDRSNLRYGDWLPGELERIGA